Protein AF-A0A7J6TWA6-F1 (afdb_monomer)

Structure (mmCIF, N/CA/C/O backbone):
data_AF-A0A7J6TWA6-F1
#
_entry.id   AF-A0A7J6TWA6-F1
#
loop_
_atom_site.group_PDB
_atom_site.id
_atom_site.type_symbol
_atom_site.label_atom_id
_atom_site.label_alt_id
_atom_site.label_comp_id
_atom_site.label_asym_id
_atom_site.label_entity_id
_atom_site.label_seq_id
_atom_site.pdbx_PDB_ins_code
_atom_site.Cartn_x
_atom_site.Cartn_y
_atom_site.Cartn_z
_atom_site.occupancy
_atom_site.B_iso_or_equiv
_atom_site.auth_seq_id
_atom_site.auth_comp_id
_atom_site.auth_asym_id
_atom_site.auth_atom_id
_atom_site.pdbx_PDB_model_num
ATOM 1 N N . MET A 1 1 ? -13.457 -20.934 49.415 1.00 42.44 1 MET A N 1
ATOM 2 C CA . MET A 1 1 ? -12.454 -20.054 48.783 1.00 42.44 1 MET A CA 1
ATOM 3 C C . MET A 1 1 ? -12.489 -20.351 47.298 1.00 42.44 1 MET A C 1
ATOM 5 O O . MET A 1 1 ? -11.985 -21.388 46.894 1.00 42.44 1 MET A O 1
ATOM 9 N N . SER A 1 2 ? -13.195 -19.530 46.523 1.00 36.50 2 SER A N 1
ATOM 10 C CA . SER A 1 2 ? -13.381 -19.744 45.086 1.00 36.50 2 SER A CA 1
ATOM 11 C C . SER A 1 2 ? -12.466 -18.783 44.342 1.00 36.50 2 SER A C 1
ATOM 13 O O . SER A 1 2 ? -12.727 -17.585 44.302 1.00 36.50 2 SER A O 1
ATOM 15 N N . SER A 1 3 ? -11.363 -19.306 43.818 1.00 37.88 3 SER A N 1
ATOM 16 C CA . SER A 1 3 ? -10.418 -18.558 42.997 1.00 37.88 3 SER A CA 1
ATOM 17 C C . SER A 1 3 ? -11.013 -18.377 41.602 1.00 37.88 3 SER A C 1
ATOM 19 O O . SER A 1 3 ? -11.096 -19.328 40.827 1.00 37.88 3 SER A O 1
ATOM 21 N N . SER A 1 4 ? -11.459 -17.164 41.289 1.00 38.25 4 SER A N 1
ATOM 22 C CA . SER A 1 4 ? -11.826 -16.759 39.935 1.00 38.25 4 SER A CA 1
ATOM 23 C C . SER A 1 4 ? -10.562 -16.670 39.079 1.00 38.25 4 SER A C 1
ATOM 25 O O . SER A 1 4 ? -9.745 -15.769 39.264 1.00 38.25 4 SER A O 1
ATOM 27 N N . LEU A 1 5 ? -10.403 -17.618 38.156 1.00 45.78 5 LEU A N 1
ATOM 28 C CA . LEU A 1 5 ? -9.456 -17.536 37.047 1.00 45.78 5 LEU A CA 1
ATOM 29 C C . LEU A 1 5 ? -9.850 -16.342 36.171 1.00 45.78 5 LEU A C 1
ATOM 31 O O . LEU A 1 5 ? -10.820 -16.404 35.421 1.00 45.78 5 LEU A O 1
ATOM 35 N N . SER A 1 6 ? -9.115 -15.240 36.291 1.00 38.31 6 SER A N 1
ATOM 36 C CA . SER A 1 6 ? -9.182 -14.136 35.341 1.00 38.31 6 SER A CA 1
ATOM 37 C C . SER A 1 6 ? -8.583 -14.608 34.018 1.00 38.31 6 SER A C 1
ATOM 39 O O . SER A 1 6 ? -7.375 -14.842 33.933 1.00 38.31 6 SER A O 1
ATOM 41 N N . SER A 1 7 ? -9.418 -14.765 32.991 1.00 38.59 7 SER A N 1
ATOM 42 C CA . SER A 1 7 ? -8.953 -14.871 31.608 1.00 38.59 7 SER A CA 1
ATOM 43 C C . SER A 1 7 ? -8.045 -13.676 31.288 1.00 38.59 7 SER A C 1
ATOM 45 O O . SER A 1 7 ? -8.338 -12.569 31.753 1.00 38.59 7 SER A O 1
ATOM 47 N N . PRO A 1 8 ? -6.947 -13.857 30.532 1.00 42.41 8 PRO A N 1
ATOM 48 C CA . PRO A 1 8 ? -6.106 -12.736 30.141 1.00 42.41 8 PRO A CA 1
ATOM 49 C C . PRO A 1 8 ? -6.969 -11.764 29.337 1.00 42.41 8 PRO A C 1
ATOM 51 O O . PRO A 1 8 ? -7.568 -12.147 28.332 1.00 42.41 8 PRO A O 1
ATOM 54 N N . ALA A 1 9 ? -7.093 -10.533 29.831 1.00 47.41 9 ALA A N 1
ATOM 55 C CA . ALA A 1 9 ? -7.834 -9.486 29.153 1.00 47.41 9 ALA A CA 1
ATOM 56 C C . ALA A 1 9 ? -7.225 -9.300 27.761 1.00 47.41 9 ALA A C 1
ATOM 58 O O . ALA A 1 9 ? -6.042 -8.974 27.642 1.00 47.41 9 ALA A O 1
ATOM 59 N N . THR A 1 10 ? -8.018 -9.543 26.716 1.00 50.38 10 THR A N 1
ATOM 60 C CA . THR A 1 10 ? -7.652 -9.194 25.346 1.00 50.38 10 THR A CA 1
ATOM 61 C C . THR A 1 10 ? -7.189 -7.737 25.363 1.00 50.38 10 THR A C 1
ATOM 63 O O . THR A 1 10 ? -7.922 -6.899 25.904 1.00 50.38 10 THR A O 1
ATOM 66 N N . PRO A 1 11 ? -5.987 -7.408 24.853 1.00 54.59 11 PRO A N 1
ATOM 67 C CA . PRO A 1 11 ? -5.577 -6.016 24.765 1.00 54.59 11 PRO A CA 1
ATOM 68 C C . PRO A 1 11 ? -6.682 -5.233 24.044 1.00 54.59 11 PRO A C 1
ATOM 70 O O . PRO A 1 11 ? -7.282 -5.775 23.107 1.00 54.59 11 PRO A O 1
ATOM 73 N N . PRO A 1 12 ? -7.003 -4.001 24.482 1.00 66.88 12 PRO A N 1
ATOM 74 C CA . PRO A 1 12 ? -8.000 -3.193 23.793 1.00 66.88 12 PRO A CA 1
ATOM 75 C C . PRO A 1 12 ? -7.650 -3.147 22.302 1.00 66.88 12 PRO A C 1
ATOM 77 O O . PRO A 1 12 ? -6.475 -3.017 21.954 1.00 66.88 12 PRO A O 1
ATOM 80 N N . ALA A 1 13 ? -8.652 -3.274 21.425 1.00 66.81 13 ALA A N 1
ATOM 81 C CA . ALA A 1 13 ? -8.460 -3.407 19.974 1.00 66.81 13 ALA A CA 1
ATOM 82 C C . ALA A 1 13 ? -7.479 -2.363 19.392 1.00 66.81 13 ALA A C 1
ATOM 84 O O . ALA A 1 13 ? -6.709 -2.676 18.485 1.00 66.81 13 ALA A O 1
ATOM 85 N N . ARG A 1 14 ? -7.440 -1.170 20.005 1.00 70.12 14 ARG A N 1
ATOM 86 C CA . ARG A 1 14 ? -6.483 -0.078 19.762 1.00 70.12 14 ARG A CA 1
ATOM 87 C C . ARG A 1 14 ? -5.020 -0.528 19.816 1.00 70.12 14 ARG A C 1
ATOM 89 O O . ARG A 1 14 ? -4.306 -0.430 18.825 1.00 70.12 14 ARG A O 1
ATOM 96 N N . SER A 1 15 ? -4.571 -1.074 20.950 1.00 81.94 15 SER A N 1
ATOM 97 C CA . SER A 1 15 ? -3.168 -1.474 21.113 1.00 81.94 15 SER A CA 1
ATOM 98 C C . SER A 1 15 ? -2.832 -2.717 20.298 1.00 81.94 15 SER A C 1
ATOM 100 O O . SER A 1 15 ? -1.705 -2.850 19.822 1.00 81.94 15 SER A O 1
ATOM 102 N N . ARG A 1 16 ? -3.818 -3.597 20.086 1.00 89.50 16 ARG A N 1
ATOM 103 C CA . ARG A 1 16 ? -3.645 -4.807 19.283 1.00 89.50 16 ARG A CA 1
ATOM 104 C C . ARG A 1 16 ? -3.346 -4.483 17.820 1.00 89.50 16 ARG A C 1
ATOM 106 O O . ARG A 1 16 ? -2.417 -5.066 17.273 1.00 89.50 16 ARG A O 1
ATOM 113 N N . ALA A 1 17 ? -4.071 -3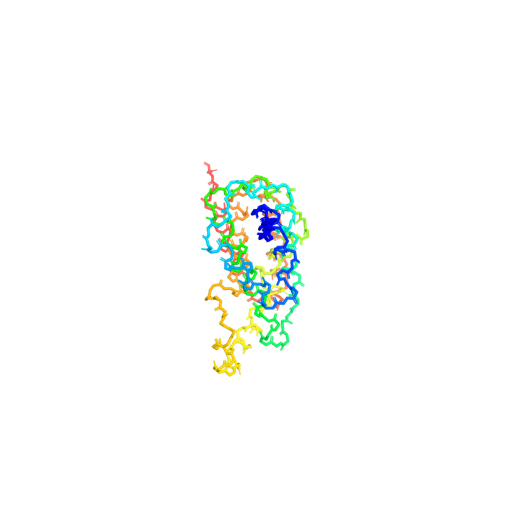.547 17.206 1.00 90.69 17 ALA A N 1
ATOM 114 C CA . ALA A 1 17 ? -3.876 -3.193 15.799 1.00 90.69 17 ALA A CA 1
ATOM 115 C C . ALA A 1 17 ? -2.452 -2.682 15.515 1.00 90.69 17 ALA A C 1
ATOM 117 O O . ALA A 1 17 ? -1.774 -3.202 14.627 1.00 90.69 17 ALA A O 1
ATOM 118 N N . SER A 1 18 ? -1.968 -1.720 16.309 1.00 94.31 18 SER A N 1
ATOM 119 C CA . SER A 1 18 ? -0.602 -1.188 16.197 1.00 94.31 18 SER A CA 1
ATOM 120 C C . SER A 1 18 ? 0.458 -2.264 16.420 1.00 94.31 18 SER A C 1
ATOM 122 O O . SER A 1 18 ? 1.384 -2.385 15.622 1.00 94.31 18 SER A O 1
ATOM 124 N N . SER A 1 19 ? 0.301 -3.095 17.458 1.00 94.31 19 SER A N 1
ATOM 125 C CA . SER A 1 19 ? 1.244 -4.184 17.737 1.00 94.31 19 SER A CA 1
ATOM 126 C C . SER A 1 19 ? 1.279 -5.235 16.627 1.00 94.31 19 SER A C 1
ATOM 128 O O . SER A 1 19 ? 2.357 -5.713 16.277 1.00 94.31 19 SER A O 1
ATOM 130 N N . LEU A 1 20 ? 0.128 -5.569 16.036 1.00 95.31 20 LEU A N 1
ATOM 131 C CA . LEU A 1 20 ? 0.073 -6.468 14.886 1.00 95.31 20 LEU A CA 1
ATOM 132 C C . LEU A 1 20 ? 0.779 -5.853 13.675 1.00 95.31 20 LEU A C 1
ATOM 134 O O . LEU A 1 20 ? 1.570 -6.541 13.039 1.00 95.31 20 LEU A O 1
ATOM 138 N N . MET A 1 21 ? 0.570 -4.564 13.384 1.00 96.19 21 MET A N 1
ATOM 139 C CA . MET A 1 21 ? 1.270 -3.874 12.291 1.00 96.19 21 MET A CA 1
ATOM 140 C C . MET A 1 21 ? 2.791 -3.843 12.485 1.00 96.19 21 MET A C 1
ATOM 142 O O . MET A 1 21 ? 3.532 -4.077 11.532 1.00 96.19 21 MET A O 1
ATOM 146 N N . GLU A 1 22 ? 3.260 -3.610 13.712 1.00 95.38 22 GLU A N 1
ATOM 147 C CA . GLU A 1 22 ? 4.688 -3.606 14.056 1.00 95.38 22 GLU A CA 1
ATOM 148 C C . GLU A 1 22 ? 5.330 -4.997 13.918 1.00 95.38 22 GLU A C 1
ATOM 150 O O . GLU A 1 22 ? 6.489 -5.109 13.516 1.00 95.38 22 GLU A O 1
ATOM 155 N N . ALA A 1 23 ? 4.580 -6.063 14.218 1.00 94.75 23 ALA A N 1
ATOM 156 C CA . ALA A 1 23 ? 5.072 -7.438 14.164 1.00 94.75 23 ALA A CA 1
ATOM 157 C C . ALA A 1 23 ? 4.889 -8.116 12.796 1.00 94.75 23 ALA A C 1
ATOM 159 O O . ALA A 1 23 ? 5.577 -9.100 12.516 1.00 94.75 23 ALA A O 1
ATOM 160 N N . ALA A 1 24 ? 3.982 -7.635 11.941 1.00 94.12 24 ALA A N 1
ATOM 161 C CA . ALA A 1 24 ? 3.502 -8.386 10.779 1.00 94.12 24 ALA A CA 1
ATOM 162 C C . ALA A 1 24 ? 4.605 -8.781 9.784 1.00 94.12 24 ALA A C 1
ATOM 164 O O . ALA A 1 24 ? 4.591 -9.888 9.257 1.00 94.12 24 ALA A O 1
ATOM 165 N N . MET A 1 25 ? 5.613 -7.930 9.573 1.00 93.44 25 MET A N 1
ATOM 166 C CA . MET A 1 25 ? 6.722 -8.236 8.657 1.00 93.44 25 MET A CA 1
ATOM 167 C C . MET A 1 25 ? 7.746 -9.238 9.220 1.00 93.44 25 MET A C 1
ATOM 169 O O . MET A 1 25 ? 8.623 -9.683 8.483 1.00 93.44 25 MET A O 1
ATOM 173 N N . SER A 1 26 ? 7.649 -9.620 10.499 1.00 92.44 26 SER A N 1
ATOM 174 C CA . SER A 1 26 ? 8.606 -10.536 11.142 1.00 92.44 26 SER A CA 1
ATOM 175 C C . SER A 1 26 ? 8.375 -12.014 10.810 1.00 92.44 26 SER A C 1
ATOM 177 O O . SER A 1 26 ? 9.305 -12.814 10.900 1.00 92.44 26 SER A O 1
ATOM 179 N N . SER A 1 27 ? 7.147 -12.402 10.449 1.00 92.81 27 SER A N 1
ATOM 180 C CA . SER A 1 27 ? 6.796 -13.798 10.166 1.00 92.81 27 SER A CA 1
ATOM 181 C C . SER A 1 27 ? 5.507 -13.921 9.352 1.00 92.81 27 SER A C 1
ATOM 183 O O . SER A 1 27 ? 4.670 -13.020 9.331 1.00 92.81 27 SER A O 1
ATOM 185 N N . ALA A 1 28 ? 5.318 -15.072 8.699 1.00 91.56 28 ALA A N 1
ATOM 186 C CA . ALA A 1 28 ? 4.095 -15.349 7.946 1.00 91.56 28 ALA A CA 1
ATOM 187 C C . ALA A 1 28 ? 2.858 -15.426 8.854 1.00 91.56 28 ALA A C 1
ATOM 189 O O . ALA A 1 28 ? 1.784 -14.990 8.451 1.00 91.56 28 ALA A O 1
ATOM 190 N N . ASP A 1 29 ? 3.006 -15.947 10.072 1.00 93.38 29 ASP A N 1
ATOM 191 C CA . ASP A 1 29 ? 1.892 -16.093 11.009 1.00 93.38 29 ASP A CA 1
ATOM 192 C C . ASP A 1 29 ? 1.443 -14.739 11.563 1.00 93.38 29 ASP A C 1
ATOM 194 O O . ASP A 1 29 ? 0.245 -14.466 11.580 1.00 93.38 29 ASP A O 1
ATOM 198 N N . ALA A 1 30 ? 2.382 -13.843 11.891 1.00 94.81 30 ALA A N 1
ATOM 199 C CA . ALA A 1 30 ? 2.049 -12.479 12.304 1.00 94.81 30 ALA A CA 1
ATOM 200 C C . ALA A 1 30 ? 1.330 -11.699 11.187 1.00 94.81 30 ALA A C 1
ATOM 202 O O . ALA A 1 30 ? 0.341 -11.014 11.443 1.00 94.81 30 ALA A O 1
ATOM 203 N N . ALA A 1 31 ? 1.777 -11.832 9.933 1.00 95.06 31 ALA A N 1
ATOM 204 C CA . ALA A 1 31 ? 1.117 -11.184 8.798 1.00 95.06 31 ALA A CA 1
ATOM 205 C C . ALA A 1 31 ? -0.298 -11.730 8.544 1.00 95.06 31 ALA A C 1
ATOM 207 O O . ALA A 1 31 ? -1.223 -10.963 8.265 1.00 95.06 31 ALA A O 1
ATOM 208 N N . LYS A 1 32 ? -0.482 -13.053 8.661 1.00 94.50 32 LYS A N 1
ATOM 209 C CA . LYS A 1 32 ? -1.800 -13.698 8.571 1.00 94.50 32 LYS A CA 1
ATOM 210 C C . LYS A 1 32 ? -2.723 -13.242 9.695 1.00 94.50 32 LYS A C 1
ATOM 212 O O . LYS A 1 32 ? -3.898 -13.000 9.433 1.00 94.50 32 LYS A O 1
ATOM 217 N N . GLU A 1 33 ? -2.205 -13.117 10.917 1.00 95.19 33 GLU A N 1
ATOM 218 C CA . GLU A 1 33 ? -2.979 -12.630 12.058 1.00 95.19 33 GLU A CA 1
ATOM 219 C C . GLU A 1 33 ? -3.426 -11.184 11.844 1.00 95.19 33 GLU A C 1
ATOM 221 O O . GLU A 1 33 ? -4.611 -10.900 12.012 1.00 95.19 33 GLU A O 1
ATOM 226 N N . LEU A 1 34 ? -2.526 -10.294 11.403 1.00 95.75 34 LEU A N 1
ATOM 227 C CA . LEU A 1 34 ? -2.896 -8.925 11.039 1.00 95.75 34 LEU A CA 1
ATOM 228 C C . LEU A 1 34 ? -4.024 -8.934 10.006 1.00 95.75 34 LEU A C 1
ATOM 230 O O . LEU A 1 34 ? -5.055 -8.306 10.226 1.00 95.75 34 LEU A O 1
ATOM 234 N N . TYR A 1 35 ? -3.863 -9.678 8.912 1.00 94.94 35 TYR A N 1
ATOM 235 C CA . TYR A 1 35 ? -4.872 -9.729 7.859 1.00 94.94 35 TYR A CA 1
ATOM 236 C C . TYR A 1 35 ? -6.220 -10.248 8.367 1.00 94.94 35 TYR A C 1
ATOM 238 O O . TYR A 1 35 ? -7.252 -9.637 8.102 1.00 94.94 35 TYR A O 1
ATOM 246 N N . ALA A 1 36 ? -6.227 -11.334 9.143 1.00 94.06 36 ALA A N 1
ATOM 247 C CA . ALA A 1 36 ? -7.447 -11.867 9.744 1.00 94.06 36 ALA A CA 1
ATOM 248 C C . ALA A 1 36 ? -8.115 -10.846 10.678 1.00 94.06 36 ALA A C 1
ATOM 250 O O . ALA A 1 36 ? -9.333 -10.681 10.634 1.00 94.06 36 ALA A O 1
ATOM 251 N N . PHE A 1 37 ? -7.323 -10.123 11.472 1.00 93.88 37 PHE A N 1
ATOM 252 C CA . PHE A 1 37 ? -7.810 -9.069 12.355 1.00 93.88 37 PHE A CA 1
ATOM 253 C C . PHE A 1 37 ? -8.436 -7.907 11.570 1.00 93.88 37 PHE A C 1
ATOM 255 O O . PHE A 1 37 ? -9.547 -7.498 11.902 1.00 93.88 37 PHE A O 1
ATOM 262 N N . VAL A 1 38 ? -7.815 -7.435 10.479 1.00 93.31 38 VAL A N 1
ATOM 263 C CA . VAL A 1 38 ? -8.428 -6.413 9.603 1.00 93.31 38 VAL A CA 1
ATOM 264 C C . VAL A 1 38 ? -9.750 -6.920 9.017 1.00 93.31 38 VAL A C 1
ATOM 266 O O . VAL A 1 38 ? -10.772 -6.242 9.104 1.00 93.31 38 VAL A O 1
ATOM 269 N N . MET A 1 39 ? -9.757 -8.137 8.466 1.00 92.62 39 MET A N 1
ATOM 270 C CA . MET A 1 39 ? -10.932 -8.708 7.796 1.00 92.62 39 MET A CA 1
ATOM 271 C C . MET A 1 39 ? -12.081 -9.060 8.753 1.00 92.62 39 MET A C 1
ATOM 273 O O . MET A 1 39 ? -13.216 -9.215 8.308 1.00 92.62 39 MET A O 1
ATOM 277 N N . SER A 1 40 ? -11.812 -9.183 10.055 1.00 92.62 40 SER A N 1
ATOM 278 C CA . SER A 1 40 ? -12.828 -9.474 11.075 1.00 92.62 40 SER A CA 1
ATOM 279 C C . SER A 1 40 ? -13.770 -8.298 11.380 1.00 92.62 40 SER A C 1
ATOM 281 O O . SER A 1 40 ? -14.822 -8.503 11.986 1.00 92.62 40 SER A O 1
ATOM 283 N N . GLY A 1 41 ? -13.410 -7.068 10.983 1.00 87.00 41 GLY A N 1
ATOM 284 C CA . GLY A 1 41 ? -14.156 -5.853 11.346 1.00 87.00 41 GLY A CA 1
ATOM 285 C C . GLY A 1 41 ? -13.921 -5.379 12.791 1.00 87.00 41 GLY A C 1
ATOM 286 O O . GLY A 1 41 ? -14.727 -4.626 13.349 1.00 87.00 41 GLY A O 1
ATOM 287 N N . GLU A 1 42 ? -12.837 -5.838 13.425 1.00 88.56 42 GLU A N 1
ATOM 288 C CA . GLU A 1 42 ? -12.403 -5.382 14.754 1.00 88.56 42 GLU A CA 1
ATOM 289 C C . GLU A 1 42 ? -11.739 -3.988 14.726 1.00 88.56 42 GLU A C 1
ATOM 291 O O . GLU A 1 42 ? -11.680 -3.323 15.761 1.00 88.56 42 GLU A O 1
ATOM 296 N N . ILE A 1 43 ? -11.280 -3.504 13.563 1.00 89.31 43 ILE A N 1
ATOM 297 C CA . ILE A 1 43 ? -10.782 -2.126 13.393 1.00 89.31 43 ILE A CA 1
ATOM 298 C C . ILE A 1 43 ? -11.971 -1.186 13.187 1.00 89.31 43 ILE A C 1
ATOM 300 O O . ILE A 1 43 ? -12.733 -1.355 12.239 1.00 89.31 43 ILE A O 1
ATOM 304 N N . ARG A 1 44 ? -12.133 -0.213 14.088 1.00 87.25 44 ARG A N 1
ATOM 305 C CA . ARG A 1 44 ? -13.262 0.734 14.136 1.00 87.25 44 ARG A CA 1
ATOM 306 C C . ARG A 1 44 ? -12.761 2.130 14.504 1.00 87.25 44 ARG A C 1
ATOM 308 O O . ARG A 1 44 ? -11.586 2.264 14.833 1.00 87.25 44 ARG A O 1
ATOM 315 N N . ASP A 1 45 ? -13.655 3.123 14.540 1.00 84.56 45 ASP A N 1
ATOM 316 C CA . ASP A 1 45 ? -13.375 4.522 14.929 1.00 84.56 45 ASP A CA 1
ATOM 317 C C . ASP A 1 45 ? -12.404 4.650 16.113 1.00 84.56 45 ASP A C 1
ATOM 319 O O . ASP A 1 45 ? -11.450 5.421 16.101 1.00 84.56 45 ASP A O 1
ATOM 323 N N . GLU A 1 46 ? -12.622 3.836 17.142 1.00 85.44 46 GLU A N 1
ATOM 324 C CA . GLU A 1 46 ? -11.841 3.834 18.375 1.00 85.44 46 GLU A CA 1
ATOM 325 C C . GLU A 1 46 ? -10.372 3.438 18.200 1.00 85.44 46 GLU A C 1
ATOM 327 O O . GLU A 1 46 ? -9.539 3.785 19.035 1.00 85.44 46 GLU A O 1
ATOM 332 N N . THR A 1 47 ? -10.069 2.664 17.162 1.00 88.44 47 THR A N 1
ATOM 333 C CA . THR A 1 47 ? -8.743 2.119 16.859 1.00 88.44 47 THR A CA 1
ATOM 334 C C . THR A 1 47 ? -7.836 3.165 16.209 1.00 88.44 47 THR A C 1
ATOM 336 O O . THR A 1 47 ? -6.618 3.017 16.267 1.00 88.44 47 THR A O 1
ATOM 339 N N . PHE A 1 48 ? -8.399 4.225 15.619 1.00 91.31 48 PHE A N 1
ATOM 340 C CA . PHE A 1 48 ? -7.648 5.251 14.897 1.00 91.31 48 PHE A CA 1
ATOM 341 C C . PHE A 1 48 ? -7.102 6.333 15.834 1.00 91.31 48 PHE A C 1
ATOM 343 O O . PHE A 1 48 ? -7.646 7.431 15.940 1.00 91.31 48 PHE A O 1
ATOM 350 N N . ASP A 1 49 ? -5.999 6.024 16.508 1.00 92.00 49 ASP A N 1
ATOM 351 C CA . ASP A 1 49 ? -5.209 6.993 17.268 1.00 92.00 49 ASP A CA 1
ATOM 352 C C . ASP A 1 49 ? -3.886 7.346 16.562 1.00 92.00 49 ASP A C 1
ATOM 354 O O . ASP A 1 49 ? -3.543 6.808 15.508 1.00 92.00 49 ASP A O 1
ATOM 358 N N . GLU A 1 50 ? -3.129 8.285 17.131 1.00 92.75 50 GLU A N 1
ATOM 359 C CA . GLU A 1 50 ? -1.840 8.719 16.576 1.00 92.75 50 GLU A CA 1
ATOM 360 C C . GLU A 1 50 ? -0.867 7.545 16.386 1.00 92.75 50 GLU A C 1
ATOM 362 O O . GLU A 1 50 ? -0.226 7.429 15.337 1.00 92.75 50 GLU A O 1
ATOM 367 N N . LYS A 1 51 ? -0.825 6.621 17.355 1.00 94.56 51 LYS A N 1
ATOM 368 C CA . LYS A 1 51 ? 0.032 5.436 17.291 1.00 94.56 51 LYS A CA 1
ATOM 369 C C . LYS A 1 51 ? -0.372 4.528 16.133 1.00 94.56 51 LYS A C 1
ATOM 371 O O . LYS A 1 51 ? 0.496 3.995 15.448 1.00 94.56 51 LYS A O 1
ATOM 376 N N . PHE A 1 52 ? -1.665 4.340 15.890 1.00 95.44 52 PHE A N 1
ATOM 377 C CA . PHE A 1 52 ? -2.159 3.564 14.757 1.00 95.44 52 PHE A CA 1
ATOM 378 C C . PHE A 1 52 ? -1.635 4.114 13.426 1.00 95.44 52 PHE A C 1
ATOM 380 O O . PHE A 1 52 ? -1.098 3.349 12.620 1.00 95.44 52 PHE A O 1
ATOM 387 N N . TYR A 1 53 ? -1.737 5.429 13.205 1.00 96.25 53 TYR A N 1
ATOM 388 C CA . TYR A 1 53 ? -1.244 6.044 11.969 1.00 96.25 53 TYR A CA 1
ATOM 389 C C 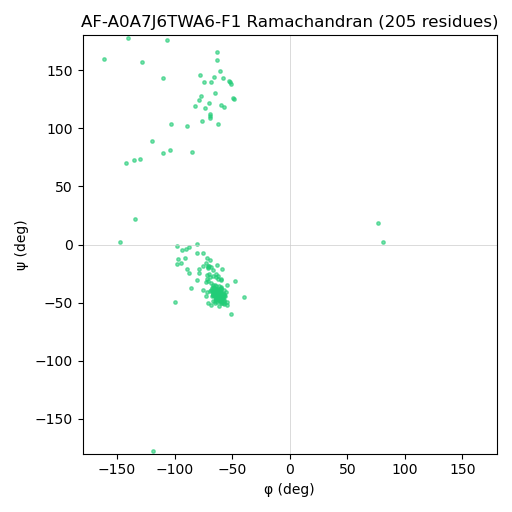. TYR A 1 53 ? 0.282 5.969 11.847 1.00 96.25 53 TYR A C 1
ATOM 391 O O . TYR A 1 53 ? 0.788 5.725 10.749 1.00 96.25 53 TYR A O 1
ATOM 399 N N . GLU A 1 54 ? 1.018 6.108 12.953 1.00 95.69 54 GLU A N 1
ATOM 400 C CA . GLU A 1 54 ? 2.473 5.925 12.970 1.00 95.69 54 GLU A CA 1
ATOM 401 C C . GLU A 1 54 ? 2.866 4.483 12.601 1.00 95.69 54 GLU A C 1
ATOM 403 O O . GLU A 1 54 ? 3.688 4.271 11.700 1.00 95.69 54 GLU A O 1
ATOM 408 N N . SER A 1 55 ? 2.248 3.477 13.234 1.00 96.94 55 SER A N 1
ATOM 409 C CA . SER A 1 55 ? 2.490 2.059 12.933 1.00 96.94 55 SER A CA 1
ATOM 410 C C . SER A 1 55 ? 2.132 1.730 11.479 1.00 96.94 55 SER A C 1
ATOM 412 O O . SER A 1 55 ? 2.902 1.048 10.799 1.00 96.94 55 SER A O 1
ATOM 414 N N . LEU A 1 56 ? 1.017 2.262 10.964 1.00 97.19 56 LEU A N 1
ATOM 415 C CA . LEU A 1 56 ? 0.602 2.085 9.570 1.00 97.19 56 LEU A CA 1
ATOM 416 C C . LEU A 1 56 ? 1.617 2.696 8.598 1.00 97.19 56 LEU A C 1
ATOM 418 O O . LEU A 1 56 ? 2.026 2.048 7.631 1.00 97.19 56 LEU A O 1
ATOM 422 N N . ARG A 1 57 ? 2.076 3.920 8.870 1.00 97.12 57 ARG A N 1
ATOM 423 C CA . ARG A 1 57 ? 3.106 4.593 8.072 1.00 97.12 57 ARG A CA 1
ATOM 424 C C . ARG A 1 57 ? 4.425 3.821 8.089 1.00 97.12 57 ARG A C 1
ATOM 426 O O . ARG A 1 57 ? 5.081 3.696 7.052 1.00 97.12 57 ARG A O 1
ATOM 433 N N . ASN A 1 58 ? 4.817 3.277 9.238 1.00 97.12 58 ASN A N 1
ATOM 434 C CA . ASN A 1 58 ? 6.026 2.466 9.364 1.00 97.12 58 ASN A CA 1
ATOM 435 C C . ASN A 1 58 ? 5.908 1.156 8.577 1.00 97.12 58 ASN A C 1
ATOM 437 O O . ASN A 1 58 ? 6.841 0.804 7.855 1.00 97.12 58 ASN A O 1
ATOM 441 N N . LEU A 1 59 ? 4.753 0.488 8.631 1.00 97.31 59 LEU A N 1
ATOM 442 C CA . LEU A 1 59 ? 4.481 -0.707 7.833 1.00 97.31 59 LEU A CA 1
ATOM 443 C C . LEU A 1 59 ? 4.526 -0.405 6.326 1.00 97.31 59 LEU A C 1
ATOM 445 O O . LEU A 1 59 ? 5.180 -1.128 5.575 1.00 97.31 59 LEU A O 1
ATOM 449 N N . MET A 1 60 ? 3.906 0.694 5.876 1.00 97.31 60 MET A N 1
ATOM 450 C CA . MET A 1 60 ? 3.991 1.149 4.479 1.00 97.31 60 MET A CA 1
ATOM 451 C C . MET A 1 60 ? 5.442 1.386 4.048 1.00 97.31 60 MET A C 1
ATOM 453 O O . MET A 1 60 ? 5.863 0.905 2.998 1.00 97.31 60 MET A O 1
ATOM 457 N N . SER A 1 61 ? 6.219 2.091 4.873 1.00 96.31 61 SER A N 1
ATOM 458 C CA . SER A 1 61 ? 7.637 2.366 4.622 1.00 96.31 61 SER A CA 1
ATOM 459 C C . SER A 1 61 ? 8.461 1.076 4.499 1.00 96.31 61 SER A C 1
ATOM 461 O O . SER A 1 61 ? 9.248 0.927 3.561 1.00 96.31 61 SER A O 1
ATOM 463 N N . GLN A 1 62 ? 8.238 0.099 5.387 1.00 95.06 62 GLN A N 1
ATOM 464 C CA . GLN A 1 62 ? 8.900 -1.210 5.330 1.00 95.06 62 GLN A CA 1
ATOM 465 C C . GLN A 1 62 ? 8.542 -1.986 4.055 1.00 95.06 62 GLN A C 1
ATOM 467 O O . GLN A 1 62 ? 9.433 -2.500 3.374 1.00 95.06 62 GLN A O 1
ATOM 472 N N . LEU A 1 63 ? 7.257 -2.033 3.689 1.00 94.50 63 LEU A N 1
ATOM 473 C CA . LEU A 1 63 ? 6.793 -2.702 2.470 1.00 94.50 63 LEU A CA 1
ATOM 474 C C . LEU A 1 63 ? 7.421 -2.097 1.213 1.00 94.50 63 LEU A C 1
ATOM 476 O O . LEU A 1 63 ? 7.905 -2.828 0.348 1.00 94.50 63 LEU A O 1
ATOM 480 N N . LEU A 1 64 ? 7.470 -0.767 1.139 1.00 93.69 64 LEU A N 1
ATOM 481 C CA . LEU A 1 64 ? 8.076 -0.041 0.023 1.00 93.69 64 LEU A CA 1
ATOM 482 C C . LEU A 1 64 ? 9.606 -0.143 -0.014 1.00 93.69 64 LEU A C 1
ATOM 484 O O . LEU A 1 64 ? 10.200 0.068 -1.065 1.00 93.69 64 LEU A O 1
ATOM 488 N N . SER A 1 65 ? 10.242 -0.498 1.104 1.00 90.25 65 SER A N 1
ATOM 489 C CA . SER A 1 65 ? 11.692 -0.714 1.193 1.00 90.25 65 SER A CA 1
ATOM 490 C C . SER A 1 65 ? 12.101 -2.179 0.984 1.00 90.25 65 SER A C 1
ATOM 492 O O . SER A 1 65 ? 13.290 -2.491 0.977 1.00 90.25 65 SER A O 1
ATOM 494 N N . THR A 1 66 ? 11.139 -3.099 0.843 1.00 85.69 66 THR A N 1
ATOM 495 C CA . THR A 1 66 ? 11.400 -4.547 0.773 1.00 85.69 66 THR A CA 1
ATOM 496 C C . THR A 1 66 ? 12.110 -4.920 -0.526 1.00 85.69 66 THR A C 1
ATOM 498 O O . THR A 1 66 ? 11.511 -4.849 -1.589 1.00 85.69 66 THR A O 1
ATOM 501 N N . THR A 1 67 ? 13.364 -5.354 -0.482 1.00 81.06 67 THR A N 1
ATOM 502 C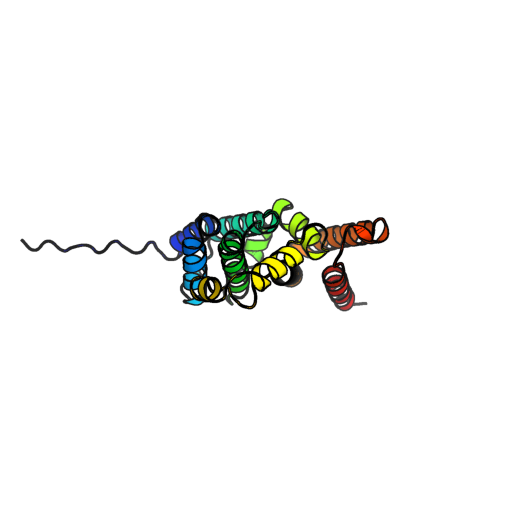 CA . THR A 1 67 ? 14.089 -5.787 -1.689 1.00 81.06 67 THR A CA 1
ATOM 503 C C . THR A 1 67 ? 13.450 -7.014 -2.346 1.00 81.06 67 THR A C 1
ATOM 505 O O . THR A 1 67 ? 12.650 -7.709 -1.722 1.00 81.06 67 THR A O 1
ATOM 508 N N . GLU A 1 68 ? 13.828 -7.313 -3.593 1.00 80.44 68 GLU A N 1
ATOM 509 C CA . GLU A 1 68 ? 13.315 -8.483 -4.313 1.00 80.44 68 GLU A CA 1
ATOM 510 C C . GLU A 1 68 ? 13.392 -9.774 -3.471 1.00 80.44 68 GLU A C 1
ATOM 512 O O . GLU A 1 68 ? 14.473 -10.131 -2.988 1.00 80.44 68 GLU A O 1
ATOM 517 N N . PRO A 1 69 ? 12.268 -10.496 -3.289 1.00 83.00 69 PRO A N 1
ATOM 518 C CA . PRO A 1 69 ? 12.250 -11.706 -2.483 1.00 83.00 69 PRO A CA 1
ATOM 519 C C . PRO A 1 69 ? 13.050 -12.828 -3.152 1.00 83.00 69 PRO A C 1
ATOM 521 O O . PRO A 1 69 ? 12.983 -13.061 -4.366 1.00 83.00 69 PRO A O 1
ATOM 524 N N . SER A 1 70 ? 13.796 -13.570 -2.333 1.00 85.00 70 SER A N 1
ATOM 525 C CA . SER A 1 70 ? 14.636 -14.668 -2.812 1.00 85.00 70 SER A CA 1
ATOM 526 C C . SER A 1 70 ? 13.853 -15.977 -2.934 1.00 85.00 70 SER A C 1
ATOM 528 O O . SER A 1 70 ? 14.055 -16.727 -3.897 1.00 85.00 70 SER A O 1
ATOM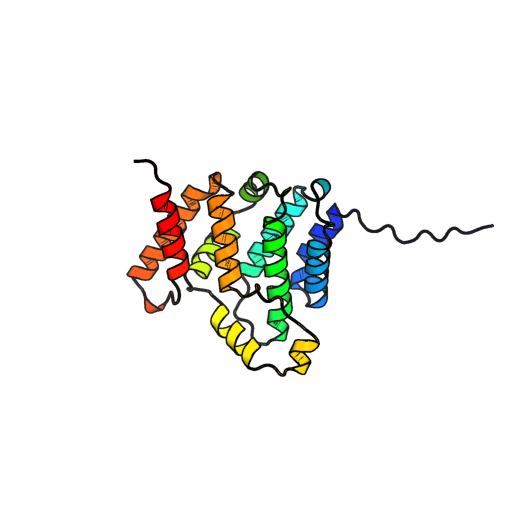 530 N N . ARG A 1 71 ? 12.927 -16.219 -1.994 1.00 87.00 71 ARG A N 1
ATOM 531 C CA . ARG A 1 71 ? 12.114 -17.436 -1.850 1.00 87.00 71 ARG A CA 1
ATOM 532 C C . ARG A 1 71 ? 10.630 -17.093 -1.748 1.00 87.00 71 ARG A C 1
ATOM 534 O O . ARG A 1 71 ? 10.258 -16.015 -1.298 1.00 87.00 71 ARG A O 1
ATOM 541 N N . TYR A 1 72 ? 9.770 -18.060 -2.077 1.00 85.31 72 TYR A N 1
ATOM 542 C CA . TYR A 1 72 ? 8.317 -17.919 -1.914 1.00 85.31 72 TYR A CA 1
ATOM 543 C C . TYR A 1 72 ? 7.913 -17.594 -0.467 1.00 85.31 72 TYR A C 1
ATOM 545 O O . TYR A 1 72 ? 7.033 -16.774 -0.244 1.00 85.31 72 TYR A O 1
ATOM 553 N N . LEU A 1 73 ? 8.569 -18.196 0.528 1.00 86.69 73 LEU A N 1
ATOM 554 C CA . LEU A 1 73 ? 8.241 -17.951 1.936 1.00 86.69 73 LEU A CA 1
ATOM 555 C C . LEU A 1 73 ? 8.563 -16.519 2.389 1.00 86.69 73 LEU A C 1
ATOM 557 O O . LEU A 1 73 ? 7.865 -16.005 3.256 1.00 86.69 73 LEU A O 1
ATOM 561 N N . ASP A 1 74 ? 9.537 -15.857 1.759 1.00 86.38 74 ASP A N 1
ATOM 562 C CA . ASP A 1 74 ? 9.871 -14.451 2.031 1.00 86.38 74 ASP A CA 1
ATOM 563 C C . ASP A 1 74 ? 8.759 -13.509 1.526 1.00 86.38 74 ASP A C 1
ATOM 565 O O . ASP A 1 74 ? 8.577 -12.405 2.032 1.00 86.38 74 ASP A O 1
ATOM 569 N N . LEU A 1 75 ? 7.992 -13.959 0.525 1.00 88.69 75 LEU A N 1
ATOM 570 C CA . LEU A 1 75 ? 6.911 -13.200 -0.098 1.00 88.69 75 LEU A CA 1
ATOM 571 C C . LEU A 1 75 ? 5.609 -13.236 0.716 1.00 88.69 75 LEU A C 1
ATOM 573 O O . LEU A 1 75 ? 4.821 -12.289 0.662 1.00 88.69 75 LEU A O 1
ATOM 577 N N . VAL A 1 76 ? 5.359 -14.326 1.451 1.00 91.12 76 VAL A N 1
ATOM 578 C CA . VAL A 1 76 ? 4.083 -14.544 2.154 1.00 91.12 76 VAL A CA 1
ATOM 579 C C . VAL A 1 76 ? 3.758 -13.398 3.125 1.00 91.12 76 VAL A C 1
ATOM 581 O O . VAL A 1 76 ? 2.661 -12.846 2.997 1.00 91.12 76 VAL A O 1
ATOM 584 N N . PRO A 1 77 ? 4.664 -12.966 4.031 1.00 93.75 77 PRO A N 1
ATOM 585 C CA . PRO A 1 77 ? 4.374 -11.861 4.942 1.00 93.75 77 PRO A CA 1
ATOM 586 C C . PRO A 1 77 ? 4.054 -10.563 4.196 1.00 93.75 77 PRO A C 1
ATOM 588 O O . PRO A 1 77 ? 3.021 -9.945 4.448 1.00 93.75 77 PRO A O 1
ATOM 591 N N . ALA A 1 78 ? 4.880 -10.194 3.210 1.00 93.56 78 ALA A N 1
ATOM 592 C CA . ALA A 1 78 ? 4.702 -8.967 2.437 1.00 93.56 78 ALA A CA 1
ATOM 593 C C . ALA A 1 78 ? 3.333 -8.921 1.743 1.00 93.56 78 ALA A C 1
ATOM 595 O O . ALA A 1 78 ? 2.648 -7.902 1.790 1.00 93.56 78 ALA A O 1
ATOM 596 N N . ARG A 1 79 ? 2.889 -10.036 1.153 1.00 93.88 79 ARG A N 1
ATOM 597 C CA . ARG A 1 79 ? 1.586 -10.116 0.480 1.00 93.88 79 ARG A CA 1
ATOM 598 C C . ARG A 1 79 ? 0.407 -9.932 1.432 1.00 93.88 79 ARG A C 1
ATOM 600 O O . ARG A 1 79 ? -0.518 -9.181 1.118 1.00 93.88 79 ARG A O 1
ATOM 607 N N . TYR A 1 80 ? 0.445 -10.561 2.602 1.00 95.50 80 TYR A N 1
ATOM 608 C CA . TYR A 1 80 ? -0.587 -10.362 3.621 1.00 95.50 80 TYR A CA 1
ATOM 609 C C . TYR A 1 80 ? -0.591 -8.933 4.170 1.00 95.50 80 TYR A C 1
ATOM 611 O O . TYR A 1 80 ? -1.654 -8.322 4.282 1.00 95.50 80 TYR A O 1
ATOM 619 N N . CYS A 1 81 ? 0.582 -8.360 4.438 1.00 96.06 81 CYS A N 1
ATOM 620 C CA . CYS A 1 81 ? 0.714 -6.978 4.890 1.00 96.06 81 CYS A CA 1
ATOM 621 C C . CYS A 1 81 ? 0.186 -5.976 3.854 1.00 96.06 81 CYS A C 1
ATOM 623 O O . CYS A 1 81 ? -0.592 -5.096 4.206 1.00 96.06 81 CYS A O 1
ATOM 625 N N . ARG A 1 82 ? 0.529 -6.132 2.568 1.00 96.00 82 ARG A N 1
ATOM 626 C CA . ARG A 1 82 ? 0.016 -5.281 1.477 1.00 96.00 82 ARG A CA 1
ATOM 627 C C . ARG A 1 82 ? -1.508 -5.323 1.391 1.00 96.00 82 ARG A C 1
ATOM 629 O O . ARG A 1 82 ? -2.144 -4.274 1.321 1.00 96.00 82 ARG A O 1
ATOM 636 N N . ALA A 1 83 ? -2.091 -6.523 1.437 1.00 95.75 83 ALA A N 1
ATOM 637 C CA . ALA A 1 83 ? -3.542 -6.689 1.431 1.00 95.75 83 ALA A CA 1
ATOM 638 C C . ALA A 1 83 ? -4.192 -6.047 2.670 1.00 95.75 83 ALA A C 1
ATOM 640 O O . ALA A 1 83 ? -5.213 -5.377 2.547 1.00 95.75 83 ALA A O 1
ATOM 641 N N . SER A 1 84 ? -3.567 -6.196 3.842 1.00 95.94 84 SER A N 1
ATOM 642 C CA . SER A 1 84 ? -4.035 -5.599 5.101 1.00 95.94 84 SER A CA 1
ATOM 643 C C . SER A 1 84 ? -4.021 -4.075 5.047 1.00 95.94 84 SER A C 1
ATOM 645 O O . SER A 1 84 ? -5.006 -3.446 5.414 1.00 95.94 84 SER A O 1
ATOM 647 N N . VAL A 1 85 ? -2.936 -3.474 4.547 1.00 97.06 85 VAL A N 1
ATOM 648 C CA . VAL A 1 85 ? -2.818 -2.016 4.408 1.00 97.06 85 VAL A CA 1
ATOM 649 C C . VAL A 1 85 ? -3.919 -1.471 3.507 1.00 97.06 85 VAL A C 1
ATOM 651 O O . VAL A 1 85 ? -4.597 -0.524 3.887 1.00 97.06 85 VAL A O 1
ATOM 654 N N . VAL A 1 86 ? -4.135 -2.070 2.333 1.00 96.19 86 VAL A N 1
ATOM 655 C CA . VAL A 1 86 ? -5.189 -1.600 1.422 1.00 96.19 86 VAL A CA 1
ATOM 656 C C . VAL A 1 86 ? -6.575 -1.764 2.048 1.00 96.19 86 VAL A C 1
ATOM 658 O O . VAL A 1 86 ? -7.375 -0.839 1.964 1.00 96.19 86 VAL A O 1
ATOM 661 N N . ALA A 1 87 ? -6.832 -2.881 2.735 1.00 94.62 87 ALA A N 1
ATOM 662 C CA . ALA A 1 87 ? -8.093 -3.102 3.437 1.00 94.62 87 ALA A CA 1
ATOM 663 C C . ALA A 1 87 ? -8.331 -2.084 4.568 1.00 94.62 87 ALA A C 1
ATOM 665 O O . ALA A 1 87 ? -9.447 -1.595 4.703 1.00 94.62 87 ALA A O 1
ATOM 666 N N . ILE A 1 88 ? -7.294 -1.705 5.326 1.00 95.81 88 ILE A N 1
ATOM 667 C CA . ILE A 1 88 ? -7.373 -0.642 6.344 1.00 95.81 88 ILE A CA 1
ATOM 668 C C . ILE A 1 88 ? -7.768 0.695 5.708 1.00 95.81 88 ILE A C 1
ATOM 670 O O . ILE A 1 88 ? -8.630 1.393 6.232 1.00 95.81 88 ILE A O 1
ATOM 674 N N . LEU A 1 89 ? -7.155 1.049 4.576 1.00 95.88 89 LEU A N 1
ATOM 675 C CA . LEU A 1 89 ? -7.453 2.302 3.875 1.00 95.88 89 LEU A CA 1
ATOM 676 C C . LEU A 1 89 ? -8.872 2.339 3.284 1.00 95.88 89 LEU A C 1
ATOM 678 O O . LEU A 1 89 ? -9.397 3.420 3.017 1.00 95.88 89 LEU A O 1
ATOM 682 N N . ASP A 1 90 ? -9.483 1.179 3.054 1.00 93.94 90 ASP A N 1
ATOM 683 C CA . ASP A 1 90 ? -10.849 1.063 2.538 1.00 93.94 90 ASP A CA 1
ATOM 684 C C . ASP A 1 90 ? -11.918 1.082 3.641 1.00 93.94 90 ASP A C 1
ATOM 686 O O . ASP A 1 90 ? -13.111 1.061 3.327 1.00 93.94 90 ASP A O 1
ATOM 690 N N . LEU A 1 91 ? -11.521 1.151 4.918 1.00 94.06 91 LEU A N 1
ATOM 691 C CA . LEU A 1 91 ? -12.467 1.270 6.023 1.00 94.06 91 LEU A CA 1
ATOM 692 C C . LEU A 1 91 ? -13.224 2.611 5.935 1.00 94.06 91 LEU A C 1
ATOM 694 O O . LEU A 1 91 ? -12.585 3.657 5.786 1.00 94.06 91 LEU A O 1
ATOM 698 N N . PRO A 1 92 ? -14.568 2.611 6.029 1.00 90.94 92 PRO A N 1
ATOM 699 C CA . PRO A 1 92 ? -15.383 3.829 5.964 1.00 90.94 92 PRO A CA 1
ATOM 700 C C . PRO A 1 92 ? -14.978 4.913 6.970 1.00 90.94 92 PRO A C 1
ATOM 702 O O . PRO A 1 92 ? -15.063 6.103 6.675 1.00 90.94 92 PRO A O 1
ATOM 705 N N . GLU A 1 93 ? -14.541 4.477 8.145 1.00 90.75 93 GLU A N 1
ATOM 706 C CA . GLU A 1 93 ? -14.156 5.278 9.303 1.00 90.75 93 GLU A CA 1
ATOM 707 C C . GLU A 1 93 ? -12.731 5.861 9.206 1.00 90.75 93 GLU A C 1
ATOM 709 O O . GLU A 1 93 ? -12.310 6.642 10.059 1.00 90.75 93 GLU A O 1
ATOM 714 N N . PHE A 1 94 ? -11.955 5.476 8.188 1.00 94.94 94 PHE A N 1
ATOM 715 C CA . PHE A 1 94 ? -10.543 5.834 8.089 1.00 94.94 94 PHE A CA 1
ATOM 716 C C . PHE A 1 94 ? -10.334 7.330 7.789 1.00 94.94 94 PHE A C 1
ATOM 718 O O . PHE A 1 94 ? -10.750 7.838 6.741 1.00 94.94 94 PHE A O 1
ATOM 725 N N . ASP A 1 95 ? -9.607 8.035 8.664 1.00 94.69 95 ASP A N 1
ATOM 726 C CA . ASP A 1 95 ? -9.289 9.453 8.474 1.00 94.69 95 ASP A CA 1
ATOM 727 C C . ASP A 1 95 ? -7.985 9.661 7.682 1.00 94.69 95 ASP A C 1
ATOM 729 O O . ASP A 1 95 ? -6.856 9.605 8.183 1.00 94.69 95 ASP A O 1
ATOM 733 N N . TYR A 1 96 ? -8.157 9.992 6.403 1.00 95.38 96 TYR A N 1
ATOM 734 C CA . TYR A 1 96 ? -7.064 10.330 5.493 1.00 95.38 96 TYR A CA 1
ATOM 735 C C . TYR A 1 96 ? -6.356 11.652 5.817 1.00 95.38 96 TYR A C 1
ATOM 737 O O . TYR A 1 96 ? -5.227 11.852 5.359 1.00 95.38 96 TYR A O 1
ATOM 745 N N . GLY A 1 97 ? -6.985 12.549 6.582 1.00 95.44 97 GLY A N 1
ATOM 746 C CA . GLY A 1 97 ? -6.364 13.780 7.066 1.00 95.44 97 GLY A CA 1
ATOM 747 C C . GLY A 1 97 ? -5.247 13.477 8.060 1.00 95.44 97 GLY A C 1
ATOM 748 O O . GLY A 1 97 ? -4.126 13.957 7.881 1.00 95.44 97 GLY A O 1
ATOM 749 N N . SER A 1 98 ? -5.530 12.620 9.045 1.00 95.56 98 SER A N 1
ATOM 750 C CA . SER A 1 98 ? -4.539 12.129 10.010 1.00 95.56 98 SER A CA 1
ATOM 751 C C . SER A 1 98 ? -3.428 11.320 9.336 1.00 95.56 98 SER A C 1
ATOM 753 O O . SER A 1 98 ? -2.250 11.564 9.601 1.00 95.56 98 SER A O 1
ATOM 755 N N . LEU A 1 99 ? -3.763 10.434 8.384 1.00 96.38 99 LEU A N 1
ATOM 756 C CA . LEU A 1 99 ? -2.746 9.722 7.601 1.00 96.38 99 LEU A CA 1
ATOM 757 C C . LEU A 1 99 ? -1.814 10.697 6.867 1.00 96.38 99 LEU A C 1
ATOM 759 O O . LEU A 1 99 ? -0.596 10.532 6.907 1.00 96.38 99 LEU A O 1
ATOM 763 N N . ALA A 1 100 ? -2.366 11.723 6.210 1.00 95.69 100 ALA A N 1
ATOM 764 C CA . ALA A 1 100 ? -1.577 12.669 5.424 1.00 95.69 100 ALA A CA 1
ATOM 765 C C . ALA A 1 100 ? -0.521 13.415 6.253 1.00 95.69 100 ALA A C 1
ATOM 767 O O . ALA A 1 100 ? 0.522 13.769 5.712 1.00 95.69 100 ALA A O 1
ATOM 768 N N . GLN A 1 101 ? -0.770 13.632 7.549 1.00 95.62 101 GLN A N 1
ATOM 769 C CA . GLN A 1 101 ? 0.190 14.263 8.462 1.00 95.62 101 GLN A CA 1
ATOM 770 C C . GLN A 1 101 ? 1.374 13.349 8.80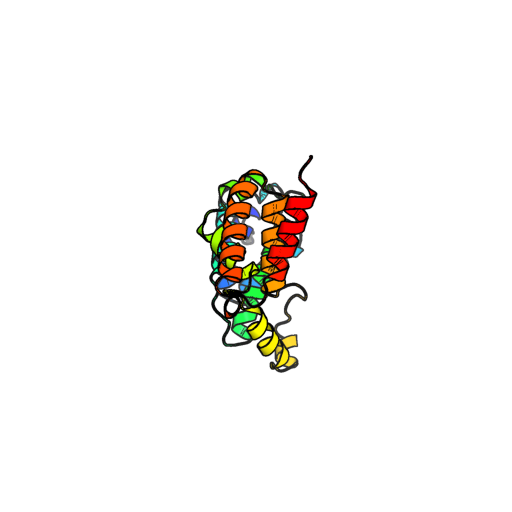6 1.00 95.62 101 GLN A C 1
ATOM 772 O O . GLN A 1 101 ? 2.457 13.846 9.102 1.00 95.62 101 GLN A O 1
ATOM 777 N N . GLN A 1 102 ? 1.185 12.028 8.740 1.00 95.12 102 GLN A N 1
ATOM 778 C CA . GLN A 1 102 ? 2.234 11.044 9.022 1.00 95.12 102 GLN A CA 1
ATOM 779 C C . GLN A 1 102 ? 3.074 10.696 7.785 1.00 95.12 102 GLN A C 1
ATOM 781 O O . GLN A 1 102 ? 4.219 10.254 7.906 1.00 95.12 102 GLN A O 1
ATOM 786 N N . LEU A 1 103 ? 2.519 10.863 6.580 1.00 95.75 103 LEU A N 1
ATOM 787 C CA . LEU A 1 103 ? 3.206 10.520 5.337 1.00 95.75 103 LEU A CA 1
ATOM 788 C C . LEU A 1 103 ? 4.304 11.533 4.999 1.00 95.75 103 LEU A C 1
ATOM 790 O O . LEU A 1 103 ? 4.047 12.697 4.709 1.00 95.75 103 LEU A O 1
ATOM 794 N N . ASP A 1 104 ? 5.541 11.046 4.960 1.00 93.50 104 ASP A N 1
ATOM 795 C CA . ASP A 1 104 ? 6.725 11.825 4.620 1.00 93.50 104 ASP A CA 1
ATOM 796 C C . ASP A 1 104 ? 7.430 11.283 3.364 1.00 93.50 104 ASP A C 1
ATOM 798 O O . ASP A 1 104 ? 7.016 10.304 2.732 1.00 93.50 104 ASP A O 1
ATOM 802 N N . ASN A 1 105 ? 8.553 11.907 3.003 1.00 93.00 105 ASN A N 1
ATOM 803 C CA . ASN A 1 105 ? 9.354 11.500 1.846 1.00 93.00 105 ASN A CA 1
ATOM 804 C C . ASN A 1 105 ? 9.859 10.052 1.919 1.00 93.00 105 ASN A C 1
ATOM 806 O O . ASN A 1 105 ? 10.168 9.483 0.875 1.00 93.00 105 ASN A O 1
ATOM 810 N N . ARG A 1 106 ? 9.925 9.433 3.108 1.00 92.75 106 ARG A N 1
ATOM 811 C CA . ARG A 1 106 ? 10.323 8.023 3.235 1.00 92.75 106 ARG A CA 1
ATOM 812 C C . ARG A 1 106 ? 9.251 7.070 2.709 1.00 92.75 106 ARG A C 1
ATOM 814 O O . ARG A 1 106 ? 9.585 5.947 2.365 1.00 92.75 106 ARG A O 1
ATOM 821 N N . VAL A 1 107 ? 7.999 7.515 2.607 1.00 95.50 107 VAL A N 1
ATOM 822 C CA . VAL A 1 107 ? 6.915 6.750 1.974 1.00 95.50 107 VAL A CA 1
ATOM 823 C C . VAL A 1 107 ? 6.670 7.235 0.550 1.00 95.50 107 VAL A C 1
ATOM 825 O O . VAL A 1 107 ? 6.638 6.431 -0.378 1.00 95.50 107 VAL A O 1
ATOM 828 N N . LEU A 1 108 ? 6.535 8.549 0.352 1.00 95.50 108 LEU A N 1
ATOM 829 C CA . LEU A 1 108 ? 6.091 9.108 -0.930 1.00 95.50 108 LEU A CA 1
ATOM 830 C C . LEU A 1 108 ? 7.096 8.875 -2.066 1.00 95.50 108 LEU A C 1
ATOM 832 O O . LEU A 1 108 ? 6.690 8.538 -3.179 1.00 95.50 108 LEU A O 1
ATOM 836 N N . LEU A 1 109 ? 8.400 9.014 -1.799 1.00 93.81 109 LEU A N 1
ATOM 837 C CA . LEU A 1 109 ? 9.427 8.834 -2.828 1.00 93.81 109 LEU A CA 1
ATOM 838 C C . LEU A 1 109 ? 9.536 7.361 -3.276 1.00 93.81 109 LEU A C 1
ATOM 840 O O . LEU A 1 109 ? 9.433 7.124 -4.483 1.00 93.81 109 LEU A O 1
ATOM 844 N N . PRO A 1 110 ? 9.689 6.363 -2.375 1.00 93.69 110 PRO A N 1
ATOM 845 C CA . PRO A 1 110 ? 9.679 4.955 -2.781 1.00 93.69 110 PRO A CA 1
ATOM 846 C C . PRO A 1 110 ? 8.377 4.530 -3.463 1.00 93.69 110 PRO A C 1
ATOM 848 O O . PRO A 1 110 ? 8.416 3.789 -4.442 1.00 93.69 110 PRO A O 1
ATOM 851 N N . LEU A 1 111 ? 7.229 5.042 -3.005 1.00 94.50 111 LEU A N 1
ATOM 852 C CA . LEU A 1 111 ? 5.928 4.750 -3.607 1.00 94.50 111 LEU A CA 1
ATOM 853 C C . LEU A 1 111 ? 5.883 5.128 -5.092 1.00 94.50 111 LEU A C 1
ATOM 855 O O . LEU A 1 111 ? 5.528 4.298 -5.928 1.00 94.50 111 LEU A O 1
ATOM 859 N N . VAL A 1 112 ? 6.278 6.358 -5.434 1.00 92.19 112 VAL A N 1
ATOM 860 C CA . VAL A 1 112 ? 6.273 6.827 -6.830 1.00 92.19 112 VAL A CA 1
ATOM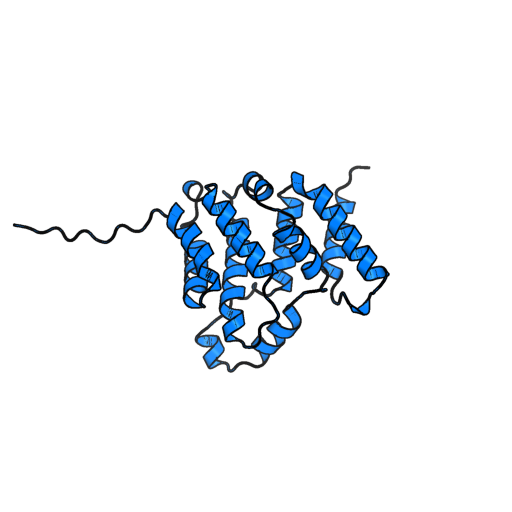 861 C C . VAL A 1 112 ? 7.304 6.073 -7.672 1.00 92.19 112 VAL A C 1
ATOM 863 O O . VAL A 1 112 ? 6.987 5.642 -8.780 1.00 92.19 112 VAL A O 1
ATOM 866 N N . LYS A 1 113 ? 8.516 5.856 -7.146 1.00 89.06 113 LYS A N 1
ATOM 867 C CA . LYS A 1 113 ? 9.573 5.120 -7.859 1.00 89.06 113 LYS A CA 1
ATOM 868 C C . LYS A 1 113 ? 9.169 3.689 -8.197 1.00 89.06 113 LYS A C 1
ATOM 870 O O . LYS A 1 113 ? 9.374 3.243 -9.327 1.00 89.06 113 LYS A O 1
ATOM 875 N N . ARG A 1 114 ? 8.576 2.980 -7.236 1.00 88.94 114 ARG A N 1
ATOM 876 C CA . ARG A 1 114 ? 8.081 1.615 -7.443 1.00 88.94 114 ARG A CA 1
ATOM 877 C C . ARG A 1 114 ? 6.919 1.554 -8.409 1.00 88.94 114 ARG A C 1
ATOM 879 O O . ARG A 1 114 ? 6.902 0.682 -9.267 1.00 88.94 114 ARG A O 1
ATOM 886 N N . CYS A 1 115 ? 5.996 2.506 -8.312 1.00 88.62 115 CYS A N 1
ATOM 887 C CA . CYS A 1 115 ? 4.865 2.608 -9.226 1.00 88.62 115 CYS A CA 1
ATOM 888 C C . CYS A 1 115 ? 5.303 2.903 -10.676 1.00 88.62 115 CYS A C 1
ATOM 890 O O . CYS A 1 115 ? 4.640 2.483 -11.615 1.00 88.62 115 CYS A O 1
ATOM 892 N N . GLY A 1 116 ? 6.451 3.565 -10.873 1.00 83.19 116 GLY A N 1
ATOM 893 C CA . GLY A 1 116 ? 7.095 3.711 -12.186 1.00 83.19 116 GLY A CA 1
ATOM 894 C C . GLY A 1 116 ? 7.918 2.498 -12.644 1.00 83.19 116 GLY A C 1
ATOM 895 O O . GLY A 1 116 ? 8.544 2.550 -13.701 1.00 83.19 116 GLY A O 1
ATOM 896 N N . GLY A 1 117 ? 7.977 1.426 -11.852 1.00 80.06 117 GLY A N 1
ATOM 897 C CA . GLY A 1 117 ? 8.690 0.191 -12.178 1.00 80.06 117 GLY A CA 1
ATOM 898 C C . GLY A 1 117 ? 10.204 0.207 -11.937 1.00 80.06 117 GLY A C 1
ATOM 899 O O . GLY A 1 117 ? 10.849 -0.797 -12.219 1.00 80.06 117 GLY A O 1
ATOM 900 N N . ALA A 1 118 ? 10.790 1.292 -11.415 1.00 75.19 118 ALA A N 1
ATOM 901 C CA . ALA A 1 118 ? 12.244 1.402 -11.207 1.00 75.19 118 ALA A CA 1
ATOM 902 C C . ALA A 1 118 ? 12.777 0.481 -10.090 1.00 75.19 118 ALA A C 1
ATOM 904 O O . 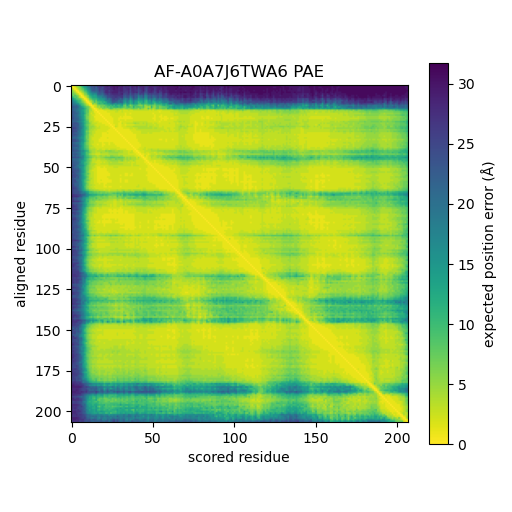ALA A 1 118 ? 13.937 0.078 -10.098 1.00 75.19 118 ALA A O 1
ATOM 905 N N . GLU A 1 119 ? 11.921 0.176 -9.114 1.00 80.62 119 GLU A N 1
ATOM 906 C CA . GLU A 1 119 ? 12.235 -0.614 -7.915 1.00 80.62 119 GLU A CA 1
ATOM 907 C C . GLU A 1 119 ? 11.143 -1.671 -7.644 1.00 80.62 119 GLU A C 1
ATOM 909 O O . GLU A 1 119 ? 10.952 -2.090 -6.500 1.00 80.62 119 GLU A O 1
ATOM 914 N N . SER A 1 120 ? 10.373 -2.048 -8.675 1.00 81.50 120 SER A N 1
ATOM 915 C CA . SER A 1 120 ? 9.276 -3.010 -8.523 1.00 81.50 120 SER A CA 1
ATOM 916 C C . SER A 1 120 ? 9.796 -4.433 -8.357 1.00 81.50 120 SER A C 1
ATOM 918 O O . SER A 1 120 ? 10.712 -4.858 -9.058 1.00 81.50 120 SER A O 1
ATOM 920 N N . THR A 1 121 ? 9.155 -5.192 -7.471 1.00 84.88 121 THR A N 1
ATOM 921 C CA . THR A 1 121 ? 9.469 -6.606 -7.228 1.00 84.88 121 THR A CA 1
ATOM 922 C C . THR A 1 121 ? 8.544 -7.565 -7.987 1.00 84.88 121 THR A C 1
ATOM 924 O O . THR A 1 121 ? 8.731 -8.781 -7.918 1.00 84.88 121 THR A O 1
ATOM 927 N N . GLU A 1 122 ? 7.564 -7.055 -8.746 1.00 85.44 122 GLU A N 1
ATOM 928 C CA . GLU A 1 122 ? 6.451 -7.842 -9.305 1.00 85.44 122 GLU A CA 1
ATOM 929 C C . GLU A 1 122 ? 6.906 -9.020 -10.182 1.00 85.44 122 GLU A C 1
ATOM 931 O O . GLU A 1 122 ? 6.410 -10.137 -10.031 1.00 85.44 122 GLU A O 1
ATOM 936 N N . SER A 1 123 ? 7.886 -8.803 -11.066 1.00 82.81 123 SER A N 1
ATOM 937 C CA . SER A 1 123 ? 8.396 -9.850 -11.967 1.00 82.81 123 SER A CA 1
ATOM 938 C C . SER A 1 123 ? 8.944 -11.053 -11.187 1.00 82.81 123 SER A C 1
ATOM 940 O O . SER A 1 123 ? 8.601 -12.211 -11.461 1.00 82.81 123 SER A O 1
ATOM 942 N N . ARG A 1 124 ? 9.744 -10.782 -10.146 1.00 85.75 124 ARG A N 1
ATOM 943 C CA . ARG A 1 124 ? 10.319 -11.813 -9.278 1.00 85.75 124 ARG A CA 1
ATOM 944 C C . ARG A 1 124 ? 9.239 -12.532 -8.476 1.00 85.75 124 ARG A C 1
ATOM 946 O O . ARG A 1 124 ? 9.280 -13.759 -8.364 1.00 85.75 124 ARG A O 1
ATOM 953 N N . GLU A 1 125 ? 8.267 -11.791 -7.954 1.00 88.31 125 GLU A N 1
ATOM 954 C CA . GLU A 1 125 ? 7.139 -12.354 -7.210 1.00 88.31 125 GLU A CA 1
ATOM 955 C C . GLU A 1 125 ? 6.313 -13.311 -8.067 1.00 88.31 125 GLU A C 1
ATOM 957 O O . GLU A 1 125 ? 6.070 -14.447 -7.656 1.00 88.31 125 GLU A O 1
ATOM 962 N N . CYS A 1 126 ? 5.947 -12.896 -9.282 1.00 85.38 126 CYS A N 1
ATOM 963 C CA . CYS A 1 126 ? 5.212 -13.726 -10.232 1.00 85.38 126 CYS A CA 1
ATOM 964 C C . CYS A 1 126 ? 5.951 -15.034 -10.538 1.00 85.38 126 CYS A C 1
ATOM 966 O O . CYS A 1 126 ? 5.342 -16.105 -10.527 1.00 85.38 126 CYS A O 1
ATOM 968 N N . MET A 1 127 ? 7.269 -14.974 -10.750 1.00 88.38 127 MET A N 1
ATOM 969 C CA . MET A 1 127 ? 8.074 -16.169 -10.999 1.00 88.38 127 MET A CA 1
ATOM 970 C C . MET A 1 127 ? 8.109 -17.113 -9.787 1.00 88.38 127 MET A C 1
ATOM 972 O O . MET A 1 127 ? 7.957 -18.326 -9.948 1.00 88.38 127 MET A O 1
ATOM 976 N N . LEU A 1 128 ? 8.278 -16.591 -8.568 1.00 87.62 128 LEU A N 1
ATOM 977 C CA . LEU A 1 128 ? 8.269 -17.409 -7.347 1.00 87.62 128 LEU A CA 1
ATOM 978 C C . LEU A 1 128 ? 6.913 -18.079 -7.119 1.00 87.62 128 LEU A C 1
ATOM 980 O O . LEU A 1 128 ? 6.853 -19.267 -6.803 1.00 87.62 128 LEU A O 1
ATOM 984 N N . VAL A 1 129 ? 5.823 -17.337 -7.327 1.00 87.00 129 VAL A N 1
ATOM 985 C CA . VAL A 1 129 ? 4.464 -17.882 -7.241 1.00 87.00 129 VAL A CA 1
ATOM 986 C C . VAL A 1 129 ? 4.241 -18.944 -8.313 1.00 87.00 129 VAL A C 1
ATOM 988 O O . VAL A 1 129 ? 3.612 -19.950 -8.021 1.00 87.00 129 VAL A O 1
ATOM 991 N N . ALA A 1 130 ? 4.764 -18.773 -9.529 1.00 85.44 130 ALA A N 1
ATOM 992 C CA . ALA A 1 130 ? 4.600 -19.744 -10.610 1.00 85.44 130 ALA A CA 1
ATOM 993 C C . ALA A 1 130 ? 5.400 -21.041 -10.398 1.00 85.44 130 ALA A C 1
ATOM 995 O O . ALA A 1 130 ? 4.938 -22.103 -10.811 1.00 85.44 130 ALA A O 1
ATOM 996 N N . THR A 1 131 ? 6.559 -20.970 -9.738 1.00 86.25 131 THR A N 1
ATOM 997 C CA . THR A 1 131 ? 7.530 -22.079 -9.639 1.00 86.25 131 THR A CA 1
ATOM 998 C C . THR A 1 131 ? 7.441 -22.904 -8.354 1.00 86.25 131 THR A C 1
ATOM 1000 O O . THR A 1 131 ? 8.025 -23.983 -8.289 1.00 86.25 131 THR A O 1
ATOM 1003 N N . VAL A 1 132 ? 6.709 -22.445 -7.335 1.00 88.44 132 VAL A N 1
ATOM 1004 C CA . VAL A 1 132 ? 6.560 -23.180 -6.067 1.00 88.44 132 VAL A CA 1
ATOM 1005 C C . VAL A 1 132 ? 5.556 -24.339 -6.182 1.00 88.44 132 VAL A C 1
ATOM 1007 O O . VAL A 1 132 ? 4.547 -24.221 -6.878 1.00 88.44 132 VAL A O 1
ATOM 1010 N N . ASP A 1 133 ? 5.798 -25.444 -5.475 1.00 87.69 133 ASP A N 1
ATOM 1011 C CA . ASP A 1 133 ? 4.908 -26.612 -5.446 1.00 87.69 133 ASP A CA 1
ATOM 1012 C C . ASP A 1 133 ? 3.494 -26.299 -4.898 1.00 87.69 133 ASP A C 1
ATOM 1014 O O . ASP A 1 133 ? 3.316 -25.430 -4.039 1.00 87.69 133 ASP A O 1
ATOM 1018 N N . MET A 1 134 ? 2.480 -27.023 -5.388 1.00 85.38 134 MET A N 1
ATOM 1019 C CA . MET A 1 134 ? 1.067 -26.800 -5.051 1.00 85.38 134 MET A CA 1
ATOM 1020 C C . MET A 1 134 ? 0.737 -27.035 -3.575 1.00 85.38 134 MET A C 1
ATOM 1022 O O . MET A 1 134 ? -0.084 -26.301 -3.024 1.00 85.38 134 MET A O 1
ATOM 1026 N N . ASP A 1 135 ? 1.360 -28.005 -2.908 1.00 86.19 135 ASP A N 1
ATOM 1027 C CA . ASP A 1 135 ? 1.071 -28.282 -1.497 1.00 86.19 135 ASP A CA 1
ATOM 1028 C C . ASP A 1 135 ? 1.655 -27.196 -0.589 1.00 86.19 135 ASP A C 1
ATOM 1030 O O . ASP A 1 135 ? 1.020 -26.779 0.384 1.00 86.19 135 ASP A O 1
ATOM 1034 N N . THR A 1 136 ? 2.790 -26.615 -0.985 1.00 83.88 136 THR A N 1
ATOM 1035 C CA . THR A 1 136 ? 3.338 -25.422 -0.318 1.00 83.88 136 THR A CA 1
ATOM 1036 C C . THR A 1 136 ? 2.393 -24.222 -0.455 1.00 83.88 136 THR A C 1
ATOM 1038 O O . THR A 1 136 ? 2.182 -23.493 0.519 1.00 83.88 136 THR A O 1
ATOM 1041 N N . ARG A 1 137 ? 1.765 -24.033 -1.628 1.00 82.62 137 ARG A N 1
ATOM 1042 C CA . ARG A 1 137 ? 0.761 -22.968 -1.839 1.00 82.62 137 ARG A CA 1
ATOM 1043 C C . ARG A 1 137 ? -0.495 -23.184 -0.999 1.00 82.62 137 ARG A C 1
ATOM 1045 O O . ARG A 1 137 ? -1.048 -22.213 -0.499 1.00 82.62 137 ARG A O 1
ATOM 1052 N N . LYS A 1 138 ? -0.944 -24.431 -0.823 1.00 85.75 138 LYS A N 1
ATOM 1053 C CA . LYS A 1 138 ? -2.105 -24.747 0.030 1.00 85.75 138 LYS A CA 1
ATOM 1054 C C . LYS A 1 138 ? -1.827 -24.478 1.506 1.00 85.75 138 LYS A C 1
ATOM 1056 O O . LYS A 1 138 ? -2.703 -23.971 2.196 1.00 85.75 138 LYS A O 1
ATOM 1061 N N . ALA A 1 139 ? -0.625 -24.802 1.985 1.00 83.00 139 ALA A N 1
ATOM 1062 C CA . ALA A 1 139 ? -0.231 -24.541 3.370 1.00 83.00 139 ALA A CA 1
ATOM 1063 C C . ALA A 1 139 ? -0.091 -23.035 3.662 1.00 83.00 139 ALA A C 1
ATOM 1065 O O . ALA A 1 139 ? -0.369 -22.575 4.769 1.00 83.00 139 ALA A O 1
ATOM 1066 N N . ASN A 1 140 ? 0.330 -22.259 2.660 1.00 80.94 140 ASN A N 1
ATOM 1067 C CA . ASN A 1 140 ? 0.517 -20.814 2.757 1.00 80.94 140 ASN A CA 1
ATOM 1068 C C . ASN A 1 140 ? -0.175 -20.099 1.589 1.00 80.94 140 ASN A C 1
ATOM 1070 O O . ASN A 1 140 ? 0.513 -19.636 0.667 1.00 80.94 140 ASN A O 1
ATOM 1074 N N . PRO A 1 141 ? -1.520 -20.021 1.608 1.00 83.50 141 PRO A N 1
ATOM 1075 C CA . PRO A 1 141 ? -2.259 -19.316 0.574 1.00 83.50 141 PRO A CA 1
ATOM 1076 C C . PRO A 1 141 ? -1.934 -17.823 0.653 1.00 83.50 141 PRO A C 1
ATOM 1078 O O . PRO A 1 141 ? -1.746 -17.279 1.735 1.00 83.50 141 PRO A O 1
ATOM 1081 N N . ILE A 1 142 ? -1.857 -17.153 -0.492 1.00 84.25 142 ILE A N 1
ATOM 1082 C CA . ILE A 1 142 ? -1.655 -15.702 -0.571 1.00 84.25 142 ILE A CA 1
ATOM 1083 C C . ILE A 1 142 ? -2.938 -15.039 -1.085 1.00 84.25 142 ILE A C 1
ATOM 1085 O O . ILE A 1 142 ? -3.590 -15.609 -1.964 1.00 84.25 142 ILE A O 1
ATOM 1089 N N . PRO A 1 143 ? -3.314 -13.844 -0.593 1.00 85.00 143 PRO A N 1
ATOM 1090 C CA . PRO A 1 143 ? -4.466 -13.118 -1.126 1.00 85.00 143 PRO A CA 1
ATOM 1091 C C . PRO A 1 143 ? -4.301 -12.835 -2.628 1.00 85.00 143 PRO A C 1
ATOM 1093 O O . PRO A 1 143 ? -3.197 -12.539 -3.087 1.00 85.00 143 PRO A O 1
ATOM 1096 N N . VAL A 1 144 ? -5.388 -12.894 -3.405 1.00 75.62 144 VAL A N 1
ATOM 1097 C CA . VAL A 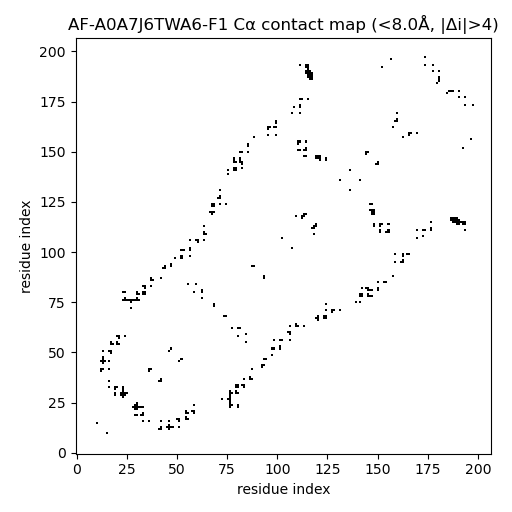1 144 ? -5.353 -12.717 -4.875 1.00 75.62 144 VAL A CA 1
ATOM 1098 C C . VAL A 1 144 ? -4.819 -11.332 -5.269 1.00 75.62 144 VAL A C 1
ATOM 1100 O O . VAL A 1 144 ? -4.020 -11.208 -6.194 1.00 75.62 144 VAL A O 1
ATOM 1103 N N . HIS A 1 145 ? -5.184 -10.303 -4.505 1.00 76.94 145 HIS A N 1
ATOM 1104 C CA . HIS A 1 145 ? -4.735 -8.924 -4.681 1.00 76.94 145 HIS A CA 1
ATOM 1105 C C . HIS A 1 145 ? -3.690 -8.567 -3.623 1.00 76.94 145 HIS A C 1
ATOM 1107 O O . HIS A 1 145 ? -4.004 -8.022 -2.572 1.00 76.94 145 HIS A O 1
ATOM 1113 N N . SER A 1 146 ? -2.445 -8.972 -3.860 1.00 77.88 146 SER A N 1
ATOM 1114 C CA . SER A 1 146 ? -1.348 -8.740 -2.909 1.00 77.88 146 SER A CA 1
ATOM 1115 C C . SER A 1 146 ? 0.024 -8.527 -3.557 1.00 77.88 146 SER A C 1
ATOM 1117 O O . SER A 1 146 ? 1.021 -8.361 -2.852 1.00 77.88 146 SER A O 1
ATOM 1119 N N . GLY A 1 147 ? 0.088 -8.533 -4.893 1.00 87.25 147 GLY A N 1
ATOM 1120 C CA . GLY A 1 147 ? 1.314 -8.249 -5.640 1.00 87.25 147 GLY A CA 1
ATOM 1121 C C . GLY A 1 147 ? 1.821 -6.830 -5.409 1.00 87.25 147 GLY A C 1
ATOM 1122 O O . GLY A 1 147 ? 1.065 -5.949 -4.991 1.00 87.25 147 GLY A O 1
ATOM 1123 N N . ASP A 1 148 ? 3.107 -6.631 -5.672 1.00 89.88 148 ASP A N 1
ATOM 1124 C CA . ASP A 1 148 ? 3.781 -5.343 -5.543 1.00 89.88 148 ASP A CA 1
ATOM 1125 C C . ASP A 1 148 ? 3.135 -4.287 -6.439 1.00 89.88 148 ASP A C 1
ATOM 1127 O O . ASP A 1 148 ? 2.736 -3.239 -5.936 1.00 89.88 148 ASP A O 1
ATOM 1131 N N . ALA A 1 149 ? 2.930 -4.597 -7.725 1.00 88.25 149 ALA A N 1
ATOM 1132 C CA . ALA A 1 149 ? 2.360 -3.660 -8.695 1.00 88.25 149 ALA A CA 1
ATOM 1133 C C . ALA A 1 149 ? 0.952 -3.204 -8.282 1.00 88.25 149 ALA A C 1
ATOM 1135 O O . ALA A 1 149 ? 0.662 -2.009 -8.217 1.00 88.25 149 ALA A O 1
ATOM 1136 N N . TRP A 1 150 ? 0.098 -4.163 -7.907 1.00 89.25 150 TRP A N 1
ATOM 1137 C CA . TRP A 1 150 ? -1.247 -3.865 -7.417 1.00 89.25 150 TRP A CA 1
ATOM 1138 C C . TRP A 1 150 ? -1.218 -3.000 -6.154 1.00 89.25 150 TRP A C 1
ATOM 1140 O O . TRP A 1 150 ? -2.005 -2.059 -6.038 1.00 89.25 150 TRP A O 1
ATOM 1150 N N . PHE A 1 151 ? -0.325 -3.308 -5.210 1.00 93.38 151 PHE A N 1
ATOM 1151 C CA . PHE A 1 151 ? -0.211 -2.577 -3.953 1.00 93.38 151 PHE A CA 1
ATOM 1152 C C . PHE A 1 151 ? 0.230 -1.130 -4.175 1.00 93.38 151 PHE A C 1
ATOM 1154 O O . PHE A 1 151 ? -0.425 -0.219 -3.669 1.00 93.38 151 PHE A O 1
ATOM 1161 N N . VAL A 1 152 ? 1.305 -0.902 -4.937 1.00 93.06 152 VAL A N 1
ATOM 1162 C CA . VAL A 1 152 ? 1.846 0.452 -5.143 1.00 93.06 152 VAL A CA 1
ATOM 1163 C C . VAL A 1 152 ? 0.896 1.325 -5.955 1.00 93.06 152 VAL A C 1
ATOM 1165 O O . VAL A 1 152 ? 0.716 2.494 -5.615 1.00 93.06 152 VAL A O 1
ATOM 1168 N N . GLU A 1 153 ? 0.218 0.764 -6.960 1.00 91.50 153 GLU A N 1
ATOM 1169 C CA . GLU A 1 153 ? -0.813 1.481 -7.714 1.00 91.50 153 GLU A CA 1
ATOM 1170 C C . GLU A 1 153 ? -2.009 1.828 -6.814 1.00 91.50 153 GLU A C 1
ATOM 1172 O O . GLU A 1 153 ? -2.438 2.984 -6.750 1.00 91.50 153 GLU A O 1
ATOM 1177 N N . SER A 1 154 ? -2.506 0.847 -6.053 1.00 92.62 154 SER A N 1
ATOM 1178 C CA . SER A 1 154 ? -3.636 1.014 -5.131 1.00 92.62 154 SER A CA 1
ATOM 1179 C C . SER A 1 154 ? -3.363 2.046 -4.041 1.00 92.62 154 SER A C 1
ATOM 1181 O O . SER A 1 154 ? -4.255 2.833 -3.704 1.00 92.62 154 SER A O 1
ATOM 1183 N N . LEU A 1 155 ? -2.151 2.036 -3.485 1.00 94.75 155 LEU A N 1
ATOM 1184 C CA . LEU A 1 155 ? -1.726 2.962 -2.445 1.00 94.75 155 LEU A CA 1
ATOM 1185 C C . LEU A 1 155 ? -1.552 4.371 -3.016 1.00 94.75 155 LEU A C 1
ATOM 1187 O O . LEU A 1 155 ? -2.139 5.312 -2.485 1.00 94.75 155 LEU A O 1
ATOM 1191 N N . LEU A 1 156 ? -0.822 4.522 -4.127 1.00 94.25 156 LEU A N 1
ATOM 1192 C CA . LEU A 1 156 ? -0.607 5.825 -4.763 1.00 94.25 156 LEU A CA 1
ATOM 1193 C C . LEU A 1 156 ? -1.929 6.483 -5.159 1.00 94.25 156 LEU A C 1
ATOM 1195 O O . LEU A 1 156 ? -2.119 7.673 -4.912 1.00 94.25 156 LEU A O 1
ATOM 1199 N N . HIS A 1 157 ? -2.861 5.705 -5.712 1.00 91.25 157 HIS A N 1
ATOM 1200 C CA . HIS A 1 157 ? -4.178 6.208 -6.076 1.00 91.25 157 HIS A CA 1
ATOM 1201 C C . HIS A 1 157 ? -4.955 6.735 -4.862 1.00 91.25 157 HIS A C 1
ATOM 1203 O O . HIS A 1 157 ? -5.485 7.844 -4.906 1.00 91.25 157 HIS A O 1
ATOM 1209 N N . ARG A 1 158 ? -4.998 5.978 -3.757 1.00 93.44 158 ARG A N 1
ATOM 1210 C CA . ARG A 1 158 ? -5.698 6.399 -2.531 1.00 93.44 158 ARG A CA 1
ATOM 1211 C C . ARG A 1 158 ? -5.074 7.642 -1.920 1.00 93.44 158 ARG A C 1
ATOM 1213 O O . ARG A 1 158 ? -5.803 8.581 -1.619 1.00 93.44 158 ARG A O 1
ATOM 1220 N N . VAL A 1 159 ? -3.748 7.681 -1.794 1.00 94.00 159 VAL A N 1
ATOM 1221 C CA . VAL A 1 159 ? -3.054 8.854 -1.246 1.00 94.00 159 VAL A CA 1
ATOM 1222 C C . VAL A 1 159 ? -3.310 10.080 -2.128 1.00 94.00 159 VAL A C 1
ATOM 1224 O O . VAL A 1 159 ? -3.643 11.141 -1.612 1.00 94.00 159 VAL A O 1
ATOM 1227 N N . TYR A 1 160 ? -3.239 9.951 -3.455 1.00 91.25 160 TYR A N 1
ATOM 1228 C CA . TYR A 1 160 ? -3.500 11.081 -4.348 1.00 91.25 160 TYR A CA 1
ATOM 1229 C C . TYR A 1 160 ? -4.952 11.593 -4.258 1.00 91.25 160 TYR A C 1
ATOM 1231 O O . TYR A 1 160 ? -5.191 12.801 -4.140 1.00 91.25 160 TYR A O 1
ATOM 1239 N N . GLU A 1 161 ? -5.932 10.688 -4.292 1.00 90.62 161 GLU A N 1
ATOM 1240 C CA . GLU A 1 161 ? -7.350 11.058 -4.293 1.00 90.62 161 GLU A CA 1
ATOM 1241 C C . GLU A 1 161 ? -7.824 11.566 -2.929 1.00 90.62 161 GLU A C 1
ATOM 1243 O O . GLU A 1 161 ? -8.516 12.585 -2.858 1.00 90.62 161 GLU A O 1
ATOM 1248 N N . LYS A 1 162 ? -7.434 10.890 -1.845 1.00 93.94 162 LYS A N 1
ATOM 1249 C CA . LYS A 1 162 ? -7.983 11.106 -0.501 1.00 93.94 162 LYS A CA 1
ATOM 1250 C C . LYS A 1 162 ? -7.134 12.018 0.387 1.00 93.94 162 LYS A C 1
ATOM 1252 O O . LYS A 1 162 ? -7.671 12.557 1.349 1.00 93.94 162 LYS A O 1
ATOM 1257 N N . CYS A 1 163 ? -5.863 12.265 0.054 1.00 94.25 163 CYS A N 1
ATOM 1258 C CA . CYS A 1 163 ? -4.999 13.208 0.775 1.00 94.25 163 CYS A CA 1
ATOM 1259 C C . CYS A 1 163 ? -4.722 14.460 -0.086 1.00 94.25 163 CYS A C 1
ATOM 1261 O O . CYS A 1 163 ? -3.646 14.585 -0.681 1.00 94.25 163 CYS A O 1
ATOM 1263 N N . PRO A 1 164 ? -5.660 15.426 -0.173 1.00 91.62 164 PRO A N 1
ATOM 1264 C CA . PRO A 1 164 ? -5.520 16.589 -1.053 1.00 91.62 164 PRO A CA 1
ATOM 1265 C C . PRO A 1 164 ? -4.287 17.450 -0.743 1.00 91.62 164 PRO A C 1
ATOM 1267 O O . PRO A 1 164 ? -3.703 18.021 -1.665 1.00 91.62 164 PRO A O 1
ATOM 1270 N N . SER A 1 165 ? -3.856 17.499 0.521 1.00 94.56 165 SER A N 1
ATOM 1271 C CA . SER A 1 165 ? -2.651 18.212 0.966 1.00 94.56 165 SER A CA 1
ATOM 1272 C C . SER A 1 165 ? -1.357 17.671 0.346 1.00 94.56 165 SER A C 1
ATOM 1274 O O . SER A 1 165 ? -0.413 18.434 0.162 1.00 94.56 165 SER A O 1
ATOM 1276 N N . LEU A 1 166 ? -1.317 16.389 -0.033 1.00 94.75 166 LEU A N 1
ATOM 1277 C CA . LEU A 1 166 ? -0.131 15.740 -0.605 1.00 94.75 166 LEU A CA 1
ATOM 1278 C C . LEU A 1 166 ? -0.075 15.822 -2.136 1.00 94.75 166 LEU A C 1
ATOM 1280 O O . LEU A 1 166 ? 0.963 15.539 -2.736 1.00 94.75 166 LEU A O 1
ATOM 1284 N N . ARG A 1 167 ? -1.164 16.237 -2.799 1.00 92.00 167 ARG A N 1
ATOM 1285 C CA . ARG A 1 167 ? -1.243 16.287 -4.270 1.00 92.00 167 ARG A CA 1
ATOM 1286 C C . ARG A 1 167 ? -0.134 17.122 -4.924 1.00 92.00 167 ARG A C 1
ATOM 1288 O O . ARG A 1 167 ? 0.405 16.639 -5.918 1.00 92.00 167 ARG A O 1
ATOM 1295 N N . PRO A 1 168 ? 0.237 18.329 -4.442 1.00 92.25 168 PRO A N 1
ATOM 1296 C CA . PRO A 1 168 ? 1.307 19.110 -5.068 1.00 92.25 168 PRO A CA 1
ATOM 1297 C C . PRO A 1 168 ? 2.649 18.368 -5.068 1.00 92.25 168 PRO A C 1
ATOM 1299 O O . PRO A 1 168 ? 3.312 18.291 -6.099 1.00 92.25 168 PRO A O 1
ATOM 1302 N N . GLN A 1 169 ? 3.003 17.760 -3.935 1.00 93.81 169 GLN A N 1
ATOM 1303 C CA . GLN A 1 169 ? 4.231 16.985 -3.780 1.00 93.81 169 GLN A CA 1
ATOM 1304 C C . GLN A 1 169 ? 4.209 15.715 -4.635 1.00 93.81 169 GLN A C 1
ATOM 1306 O O . GLN A 1 169 ? 5.180 15.427 -5.327 1.00 93.81 169 GLN A O 1
ATOM 1311 N N . LEU A 1 170 ? 3.090 14.985 -4.655 1.00 92.50 170 LEU A N 1
ATOM 1312 C CA . LEU A 1 170 ? 2.934 13.806 -5.507 1.00 92.50 170 LEU A CA 1
ATOM 1313 C C . LEU A 1 170 ? 3.054 14.149 -6.995 1.00 92.50 170 LEU A C 1
ATOM 1315 O O . LEU A 1 170 ? 3.741 13.440 -7.720 1.00 92.50 170 LEU A O 1
ATOM 1319 N N . ARG A 1 171 ? 2.445 15.250 -7.456 1.00 91.81 171 ARG A N 1
ATOM 1320 C CA . ARG A 1 171 ? 2.581 15.709 -8.851 1.00 91.81 171 ARG A CA 1
ATOM 1321 C C . ARG A 1 171 ? 4.032 16.017 -9.207 1.00 91.81 171 ARG A C 1
ATOM 1323 O O . ARG A 1 171 ? 4.461 15.651 -10.297 1.00 91.81 171 ARG A O 1
ATOM 1330 N N . LEU A 1 172 ? 4.775 16.653 -8.298 1.00 93.19 172 LEU A N 1
ATOM 1331 C CA . LEU A 1 172 ? 6.200 16.921 -8.490 1.00 93.19 172 LEU A CA 1
ATOM 1332 C C . LEU A 1 172 ? 6.989 15.613 -8.641 1.00 93.19 172 LEU A C 1
ATOM 1334 O O . LEU A 1 172 ? 7.657 15.427 -9.653 1.00 93.19 172 LEU A O 1
ATOM 1338 N N . LEU A 1 173 ? 6.838 14.682 -7.694 1.00 92.75 173 LEU A N 1
ATOM 1339 C CA . LEU A 1 173 ? 7.538 13.391 -7.711 1.00 92.75 173 LEU A CA 1
ATOM 1340 C C . LEU A 1 173 ? 7.200 12.557 -8.957 1.00 92.75 173 LEU A C 1
ATOM 1342 O O . LEU A 1 173 ? 8.078 11.939 -9.556 1.00 92.75 173 LEU A O 1
ATOM 1346 N N . VAL A 1 174 ? 5.929 12.543 -9.371 1.00 91.12 174 VAL A N 1
ATOM 1347 C CA . VAL A 1 174 ? 5.490 11.854 -10.595 1.00 91.12 174 VAL A CA 1
ATOM 1348 C C . VAL A 1 174 ? 6.101 12.513 -11.834 1.00 91.12 174 VAL A C 1
ATOM 1350 O O . VAL A 1 174 ? 6.579 11.809 -12.723 1.00 91.12 174 VAL A O 1
ATOM 1353 N N . GLY A 1 175 ? 6.140 13.847 -11.888 1.00 89.38 175 GLY A N 1
ATOM 1354 C CA . GLY A 1 175 ? 6.802 14.589 -12.961 1.00 89.38 175 GLY A CA 1
ATOM 1355 C C . GLY A 1 175 ? 8.292 14.260 -13.064 1.00 89.38 175 GLY A C 1
ATOM 1356 O O . GLY A 1 175 ? 8.779 13.957 -14.152 1.00 89.38 175 GLY A O 1
ATOM 1357 N N . GLU A 1 176 ? 9.002 14.233 -11.935 1.00 90.25 176 GLU A N 1
ATOM 1358 C CA . GLU A 1 176 ? 10.414 13.836 -11.870 1.00 90.25 176 GLU A CA 1
ATOM 1359 C C . GLU A 1 176 ? 10.630 12.399 -12.362 1.00 90.25 176 GLU A C 1
ATOM 1361 O O . GLU A 1 176 ? 11.538 12.146 -13.157 1.00 90.25 176 GLU A O 1
ATOM 1366 N N . ALA A 1 177 ? 9.767 11.462 -11.958 1.00 87.75 177 ALA A N 1
ATOM 1367 C CA . ALA A 1 177 ? 9.830 10.073 -12.410 1.00 87.75 177 ALA A CA 1
ATOM 1368 C C . ALA A 1 177 ? 9.602 9.936 -13.928 1.00 87.75 177 ALA A C 1
ATOM 1370 O O . ALA A 1 177 ? 10.285 9.152 -14.592 1.00 87.75 177 ALA A O 1
ATOM 1371 N N . LEU A 1 178 ? 8.688 10.725 -14.499 1.00 86.06 178 LEU A N 1
ATOM 1372 C CA . LEU A 1 178 ? 8.431 10.753 -15.943 1.00 86.06 178 LEU A CA 1
ATOM 1373 C C . LEU A 1 178 ? 9.591 11.370 -16.730 1.00 86.06 178 LEU A C 1
ATOM 1375 O O . LEU A 1 178 ? 9.954 10.854 -17.787 1.00 86.06 178 LEU A O 1
ATOM 1379 N N . VAL A 1 179 ? 10.210 12.433 -16.212 1.00 87.75 179 VAL A N 1
ATOM 1380 C CA . VAL A 1 179 ? 11.424 13.011 -16.809 1.00 87.75 179 VAL A CA 1
ATOM 1381 C C . VAL A 1 179 ? 12.561 11.992 -16.784 1.00 87.75 179 VAL A C 1
ATOM 1383 O O . VAL A 1 179 ? 13.209 11.774 -17.808 1.00 87.75 179 VAL A O 1
ATOM 1386 N N . ALA A 1 180 ? 12.766 11.313 -15.652 1.00 85.06 180 ALA A N 1
ATOM 1387 C CA . ALA A 1 180 ? 13.772 10.262 -15.532 1.00 85.06 180 ALA A CA 1
ATOM 1388 C C . ALA A 1 180 ? 13.517 9.108 -16.516 1.00 85.06 180 ALA A C 1
ATOM 1390 O O . ALA A 1 180 ? 14.461 8.598 -17.120 1.00 85.06 180 ALA A O 1
ATOM 1391 N N . PHE A 1 181 ? 12.252 8.731 -16.733 1.00 84.75 181 PHE A N 1
ATOM 1392 C CA . PHE A 1 181 ? 11.882 7.756 -17.760 1.00 84.75 181 PHE A CA 1
ATOM 1393 C C . PHE A 1 181 ? 12.224 8.235 -19.172 1.00 84.75 181 PHE A C 1
ATOM 1395 O O . PHE A 1 181 ? 12.834 7.487 -19.928 1.00 84.75 181 PHE A O 1
ATOM 1402 N N . ALA A 1 182 ? 11.872 9.473 -19.525 1.00 84.75 182 ALA A N 1
ATOM 1403 C CA . ALA A 1 182 ? 12.148 10.021 -20.851 1.00 84.75 182 ALA A CA 1
ATOM 1404 C C . ALA A 1 182 ? 13.655 10.088 -21.152 1.00 84.75 182 ALA A C 1
ATOM 1406 O O . ALA A 1 182 ? 14.072 9.854 -22.285 1.00 84.75 182 ALA A O 1
ATOM 1407 N N . GLN A 1 183 ? 14.472 10.375 -20.135 1.00 85.62 183 GLN A N 1
ATOM 1408 C CA . GLN A 1 183 ? 15.930 10.403 -20.252 1.00 85.62 183 GLN A CA 1
ATOM 1409 C C . GLN A 1 183 ? 16.544 8.997 -20.306 1.00 85.62 183 GLN A C 1
ATOM 1411 O O . GLN A 1 183 ? 17.479 8.765 -21.070 1.00 85.62 183 GLN A O 1
ATOM 1416 N N . CYS A 1 184 ? 16.020 8.056 -19.513 1.00 78.56 184 CYS A N 1
ATOM 1417 C CA . CYS A 1 184 ? 16.569 6.708 -19.352 1.00 78.56 184 CYS A CA 1
ATOM 1418 C C . CYS A 1 184 ? 15.466 5.626 -19.386 1.00 78.56 184 CYS A C 1
ATOM 1420 O O . CYS A 1 184 ? 15.192 4.997 -18.356 1.00 78.56 184 CYS A O 1
ATOM 1422 N N . PRO A 1 185 ? 14.871 5.325 -20.558 1.00 70.81 185 PRO A N 1
ATOM 1423 C CA . PRO A 1 185 ? 13.693 4.454 -20.644 1.00 70.81 185 PRO A CA 1
ATOM 1424 C C . PRO A 1 185 ? 13.935 3.019 -20.162 1.00 70.81 185 PRO A C 1
ATOM 1426 O O . PRO A 1 185 ? 13.031 2.375 -19.644 1.00 70.81 185 PRO A O 1
ATOM 1429 N N . GLN A 1 186 ? 15.168 2.517 -20.291 1.00 66.19 186 GLN A N 1
ATOM 1430 C CA . GLN A 1 186 ? 15.513 1.129 -19.958 1.00 66.19 186 GLN A CA 1
ATOM 1431 C C . GLN A 1 186 ? 15.473 0.813 -18.453 1.00 66.19 186 GLN A C 1
ATOM 1433 O O . GLN A 1 186 ? 15.518 -0.357 -18.087 1.00 66.19 186 GLN A O 1
ATOM 1438 N N . ARG A 1 187 ? 15.407 1.829 -17.578 1.00 63.53 187 ARG A N 1
ATOM 1439 C CA . ARG A 1 187 ? 15.385 1.641 -16.116 1.00 63.53 187 ARG A CA 1
ATOM 1440 C C . ARG A 1 187 ? 13.987 1.597 -15.501 1.00 63.53 187 ARG A C 1
ATOM 1442 O O . ARG A 1 187 ? 13.866 1.128 -14.378 1.00 63.53 187 ARG A O 1
ATOM 1449 N N . ASN A 1 188 ? 12.952 2.040 -16.213 1.00 59.91 188 ASN A N 1
ATOM 1450 C CA . ASN A 1 188 ? 11.590 2.104 -15.678 1.00 59.91 188 ASN A CA 1
ATOM 1451 C C . ASN A 1 188 ? 10.689 1.210 -16.538 1.00 59.91 188 ASN A C 1
ATOM 1453 O O . ASN A 1 188 ? 10.153 1.636 -17.561 1.00 59.91 188 ASN A O 1
ATOM 1457 N N . ALA A 1 189 ? 10.598 -0.063 -16.152 1.00 62.91 189 ALA A N 1
ATOM 1458 C CA . ALA A 1 189 ? 9.985 -1.110 -16.968 1.00 62.91 189 ALA A CA 1
ATOM 1459 C C . ALA A 1 189 ? 8.452 -1.000 -17.082 1.00 62.91 189 ALA A C 1
ATOM 1461 O O . ALA A 1 189 ? 7.874 -1.577 -18.003 1.00 62.91 189 ALA A O 1
ATOM 1462 N N . ASP A 1 190 ? 7.797 -0.252 -16.186 1.00 72.50 190 ASP A N 1
ATOM 1463 C CA . ASP A 1 190 ? 6.338 -0.138 -16.152 1.00 72.50 190 ASP A CA 1
ATOM 1464 C C . ASP A 1 190 ? 5.878 1.280 -15.791 1.00 72.50 190 ASP A C 1
ATOM 1466 O O . ASP A 1 190 ? 5.370 1.550 -14.712 1.00 72.50 190 ASP A O 1
ATOM 1470 N N . ILE A 1 191 ? 6.075 2.232 -16.709 1.00 81.00 191 ILE A N 1
ATOM 1471 C CA . ILE A 1 191 ? 5.657 3.631 -16.508 1.00 81.00 191 ILE A CA 1
ATOM 1472 C C . ILE A 1 191 ? 4.128 3.825 -16.568 1.00 81.00 191 ILE A C 1
ATOM 1474 O O . ILE A 1 191 ? 3.615 4.899 -16.241 1.00 81.00 191 ILE A O 1
ATOM 1478 N N . LYS A 1 192 ? 3.379 2.808 -17.021 1.00 81.75 192 LYS A N 1
ATOM 1479 C CA . LYS A 1 192 ? 1.938 2.905 -17.307 1.00 81.75 192 LYS A CA 1
ATOM 1480 C C . LYS A 1 192 ? 1.108 3.370 -16.105 1.00 81.75 192 LYS A C 1
ATOM 1482 O O . LYS A 1 192 ? 0.256 4.237 -16.325 1.00 81.75 192 LYS A O 1
ATOM 1487 N N . PRO A 1 193 ? 1.336 2.892 -14.866 1.00 80.38 193 PRO A N 1
ATOM 1488 C CA . PRO A 1 193 ? 0.576 3.352 -13.707 1.00 80.38 193 PRO A CA 1
ATOM 1489 C C . PRO A 1 193 ? 0.754 4.855 -13.449 1.00 80.38 193 PRO A C 1
ATOM 1491 O O . PRO A 1 193 ? -0.223 5.561 -13.194 1.00 80.38 193 PRO A O 1
ATOM 1494 N N . LEU A 1 194 ? 1.974 5.384 -13.615 1.00 83.00 194 LEU A N 1
ATOM 1495 C CA . LEU A 1 194 ? 2.243 6.819 -13.457 1.00 83.00 194 LEU A CA 1
ATOM 1496 C C . LEU A 1 194 ? 1.586 7.661 -14.558 1.00 83.00 194 LEU A C 1
ATOM 1498 O O . LEU A 1 194 ? 1.032 8.725 -14.277 1.00 83.00 194 LEU A O 1
ATOM 1502 N N . VAL A 1 195 ? 1.592 7.179 -15.803 1.00 83.19 195 VAL A N 1
ATOM 1503 C CA . VAL A 1 195 ? 0.897 7.851 -16.916 1.00 83.19 195 VAL A CA 1
ATOM 1504 C C . VAL A 1 195 ? -0.622 7.844 -16.704 1.00 83.19 195 VAL A C 1
ATOM 1506 O O . VAL A 1 195 ? -1.277 8.862 -16.923 1.00 83.19 195 VAL A O 1
ATOM 1509 N N . SER A 1 196 ? -1.182 6.729 -16.227 1.00 82.44 196 SER A N 1
ATOM 1510 C CA . SER A 1 196 ? -2.604 6.608 -15.875 1.00 82.44 196 SER A CA 1
ATOM 1511 C C . SER A 1 196 ? -3.002 7.602 -14.778 1.00 82.44 196 SER A C 1
ATOM 1513 O O . SER A 1 196 ? -4.001 8.316 -14.910 1.00 82.44 196 SER A O 1
ATOM 1515 N N . LEU A 1 197 ? -2.176 7.732 -13.732 1.00 78.81 197 LEU A N 1
ATOM 1516 C CA . LEU A 1 197 ? -2.382 8.729 -12.684 1.00 78.81 197 LEU A CA 1
ATOM 1517 C C . LEU A 1 197 ? -2.343 10.157 -13.244 1.00 78.81 197 LEU A C 1
ATOM 1519 O O . LEU A 1 197 ? -3.222 10.956 -12.928 1.00 78.81 197 LEU A O 1
ATOM 1523 N N . MET A 1 198 ? -1.385 10.478 -14.119 1.00 80.06 198 MET A N 1
ATO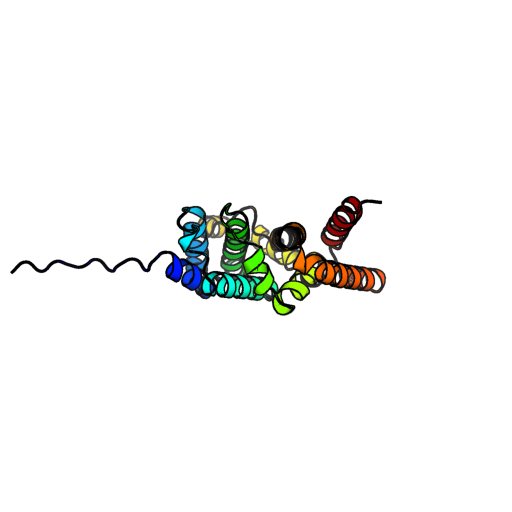M 1524 C CA . MET A 1 198 ? -1.318 11.790 -14.778 1.00 80.06 198 MET A CA 1
ATOM 1525 C C . MET A 1 198 ? -2.553 12.099 -15.621 1.00 80.06 198 MET A C 1
ATOM 1527 O O . MET A 1 198 ? -3.053 13.221 -15.568 1.00 80.06 198 MET A O 1
ATOM 1531 N N . ALA A 1 199 ? -3.085 11.121 -16.355 1.00 79.69 199 ALA A N 1
ATOM 1532 C CA . ALA A 1 199 ? -4.319 11.308 -17.113 1.00 79.69 199 ALA A CA 1
ATOM 1533 C C . ALA A 1 199 ? -5.498 11.680 -16.193 1.00 79.69 199 ALA A C 1
ATOM 1535 O O . ALA A 1 199 ? -6.266 12.588 -16.514 1.00 79.69 199 ALA A O 1
ATOM 1536 N N . ARG A 1 200 ? -5.600 11.047 -15.014 1.00 77.50 200 ARG A N 1
ATOM 1537 C CA . ARG A 1 200 ? -6.606 11.393 -13.991 1.00 77.50 200 ARG A CA 1
ATOM 1538 C C . ARG A 1 200 ? -6.378 12.777 -13.389 1.00 77.50 200 ARG A C 1
ATOM 1540 O O . ARG A 1 200 ? -7.331 13.539 -13.257 1.00 77.50 200 ARG A O 1
ATOM 1547 N N . ILE A 1 201 ? -5.125 13.119 -13.076 1.00 77.38 201 ILE A N 1
ATOM 1548 C CA . ILE A 1 201 ? -4.743 14.453 -12.591 1.00 77.38 201 ILE A CA 1
ATOM 1549 C C . ILE A 1 201 ? -5.224 15.525 -13.574 1.00 77.38 201 ILE A C 1
ATOM 1551 O O . ILE A 1 201 ? -5.862 16.491 -13.160 1.00 77.38 201 ILE A O 1
ATOM 1555 N N . ILE A 1 202 ? -4.927 15.338 -14.864 1.00 75.25 202 ILE A N 1
ATOM 1556 C CA . ILE A 1 202 ? -5.237 16.302 -15.921 1.00 75.25 202 ILE A CA 1
ATOM 1557 C C . ILE A 1 202 ? -6.748 16.422 -16.135 1.00 75.25 202 ILE A C 1
ATOM 1559 O O . ILE A 1 202 ? -7.263 17.534 -16.212 1.00 75.25 202 ILE A O 1
ATOM 1563 N N . GLY A 1 203 ? -7.466 15.294 -16.175 1.00 73.56 203 GLY A N 1
ATOM 1564 C CA . GLY A 1 203 ? -8.922 15.278 -16.346 1.00 73.56 203 GLY A CA 1
ATOM 1565 C C . GLY A 1 203 ? -9.706 15.955 -15.214 1.00 73.56 203 GLY A C 1
ATOM 1566 O O . GLY A 1 203 ? -10.869 16.291 -15.405 1.00 73.56 203 GLY A O 1
ATOM 1567 N N . GLY A 1 204 ? -9.084 16.169 -14.049 1.00 73.69 204 GLY A N 1
ATOM 1568 C CA . GLY A 1 204 ? -9.688 16.852 -12.903 1.00 73.69 204 GLY A CA 1
ATOM 1569 C C . GLY A 1 204 ? -9.479 18.372 -12.853 1.00 73.69 204 GLY A C 1
ATOM 1570 O O . GLY A 1 204 ? -9.993 19.006 -11.931 1.00 73.69 204 GLY A O 1
ATOM 1571 N N . PHE A 1 205 ? -8.724 18.976 -13.779 1.00 73.44 205 PHE A N 1
ATOM 1572 C CA . PHE A 1 205 ? -8.572 20.435 -13.818 1.00 73.44 205 PHE A CA 1
ATOM 1573 C C . PHE A 1 205 ? -9.817 21.099 -14.418 1.00 73.44 205 PHE A C 1
ATOM 1575 O O . PHE A 1 205 ? -10.251 20.755 -15.514 1.00 73.44 205 PHE A O 1
ATOM 1582 N N . GLN A 1 206 ? -10.373 22.078 -13.703 1.00 62.59 206 GLN A N 1
ATOM 1583 C CA . GLN A 1 206 ? -11.379 22.985 -14.256 1.00 62.59 206 GLN A CA 1
ATOM 1584 C C . GLN A 1 206 ? -10.662 24.046 -15.099 1.00 62.59 206 GLN A C 1
ATOM 1586 O O . GLN A 1 206 ? -9.727 24.682 -14.611 1.00 62.59 206 GLN A O 1
ATOM 1591 N N . THR A 1 207 ? -11.065 24.166 -16.364 1.00 52.25 207 THR A N 1
ATOM 1592 C CA . THR A 1 207 ? -10.553 25.146 -17.336 1.00 52.25 207 THR A CA 1
ATOM 1593 C C . THR A 1 207 ? -11.205 26.505 -17.176 1.00 52.25 207 THR A C 1
ATOM 1595 O O . THR A 1 207 ? -12.446 26.511 -17.005 1.00 52.25 207 THR A O 1
#

Nearest PDB structures (foldseek):
  6nmj-assembly2_B  TM=2.332E-01  e=6.896E-01  Rattus norvegicus
  7xc7-assembly1_D  TM=2.294E-01  e=5.803E+00  Candidatus Scalindua brodae

Foldseek 3Di:
DDDDDDDPPDPQLQVVQLVLLQCLLVALVSLVVNLVSLVVPSDDLVNDDLSNLLSLQVSLLCLLVDAQDPALRNVNSQLSSLNSSLSQLPDPNDQLQSNLVNDDCSRLLSLLCCLLQLRANQVSNVVNVVPDDPVVCVVRPGDPQRGRNSSSLSVLVSNCPRVVVCVVVNVVSLVVSVVVCVVPVVNRVHRPSSVVVVVVVVVPDDD

pLDDT: mean 85.85, std 12.97, range [36.5, 97.31]

Mean predicted aligned error: 6.96 Å

Solvent-accessible surface area (backbone atoms only — not comparable to full-atom values): 11563 Å² total; per-residue (Å²): 139,84,82,78,81,76,72,82,75,74,66,59,60,42,62,46,53,28,52,30,45,70,42,13,80,78,36,54,66,40,6,47,48,37,30,51,45,57,75,68,64,67,69,49,70,85,33,71,44,74,63,34,46,49,28,50,46,51,41,52,30,50,62,62,64,57,68,73,63,90,48,58,76,65,42,48,12,55,23,30,44,44,35,32,53,55,54,53,71,66,39,90,72,56,61,41,70,64,44,52,74,63,62,46,68,74,41,55,53,43,41,50,41,30,31,26,29,58,69,54,41,41,72,56,51,54,52,37,66,70,71,54,59,68,68,60,41,69,77,55,70,70,62,93,75,25,51,51,61,62,40,36,46,54,49,53,50,47,49,50,72,60,18,67,89,50,34,67,61,50,53,50,53,49,49,52,53,51,51,50,31,74,78,41,54,91,58,31,81,38,47,60,58,50,52,54,50,48,52,52,57,58,72,68,60,86,131

InterPro domains:
  IPR011989 Armadillo-like helical [G3DSA:1.25.10.10] (148-207)

Radius of gyration: 18.95 Å; Cα contacts (8 Å, |Δi|>4): 233; chains: 1; bounding box: 32×53×70 Å

Secondary structure (DSSP, 8-state):
------PPPPPPHHHHHHHHHHHGGG-HHHHHHHHHHHHTT---GGG-SHHHHHHHHHHHHHHHH-PPPSSHHHHHHHHHHHHHHHHHHT-TT--HHHHHHH--HHHHHHHHHHHTTSS--HHHHHHHHHHS-HHHHHHS---SS--HHHHHHHHHHHHHHH-GGGHHHHHHHHHHHHHHHHH-GGG-TT-HHHHHHHHHHHHT---

Sequence (207 aa):
MSSSLSSPATPPARSRASSLMEAAMSSADAAKELYAFVMSGEIRDETFDEKFYESLRNLMSQLLSTTEPSRYLDLVPARYCRASVVAILDLPEFDYGSLAQQLDNRVLLPLVKRCGGAESTESRECMLVATVDMDTRKANPIPVHSGDAWFVESLLHRVYEKCPSLRPQLRLLVGEALVAFAQCPQRNADIKPLVSLMARIIGGFQT

Organism: Perkinsus olseni (NCBI:txid32597)